Protein AF-A0A9C6U5P7-F1 (afdb_monomer_lite)

InterPro domains:
  IPR025789 Histone-lysine N-methyltransfe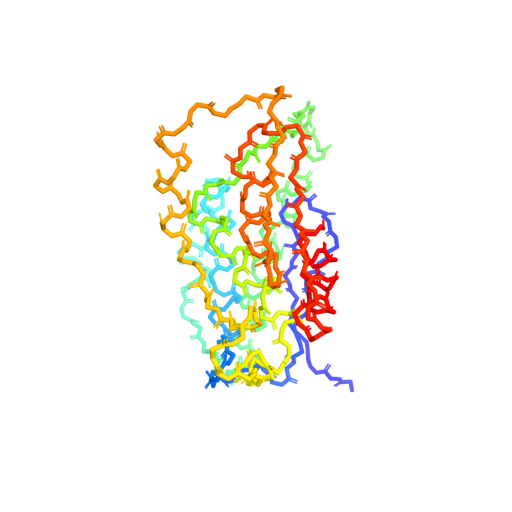rase DOT1 domain [PF08123] (112-199)
  IPR025789 Histone-lysine N-methyltransferase DOT1 domain [PS51569] (14-200)
  IPR029063 S-adenosyl-L-methionine-dependent methyltransferase superfamily [G3DSA:3.40.50.150] (122-200)
  IPR029063 S-adenosyl-L-methionine-dependent methyltransferase superfamily [SSF53335] (5-199)
  IPR030445 Histone H3-K79 methyltransferase [PTHR21451] (3-200)

Radius of gyration: 18.94 Å; chains: 1; bounding box: 42×30×52 Å

Foldseek 3Di:
DFQWFWAADLQRDDIDIATPPFPDDDVADTRLVLVLVVLCLVCVVPVVCVCVSVPPQSPDADNRDSVRSNVSRVSNNVVSVVNNVVVVVDPDDDDDDQRDLVVLVSLLSVLCNQLVPDVVVLCPDDPPDPSHDDDDDSVVLVVVPVVDDAALDAEAEAEQCFLVSSQLSPVRVGNHVYGYYDHDDPNSVSSNVSSVVSSD

Sequence (200 aa):
MAQELVLHSPVGAEPVVYPWPLSSGGDRSDGAAEILDTIRWVGEDHPELEFALKNNILSDYDTRSFESMKGLCDKYNRAIDSIVQLEKGTSLQRVSKQPSRGLLRHILQQVYNQAVLEPEKLNQYEPFSPEVYGETSYDLICQMIDEIEITSEDVFLDLGSGVGQVVLQMAAATSCKICLGVEKADVPSRYAEQMTASFK

Structure (mmCIF, N/CA/C/O backbone):
data_AF-A0A9C6U5P7-F1
#
_entry.id   AF-A0A9C6U5P7-F1
#
loop_
_atom_site.group_PDB
_atom_site.id
_atom_site.type_symbol
_atom_site.label_atom_id
_atom_site.label_alt_id
_atom_site.label_comp_id
_atom_site.label_asym_id
_atom_site.label_entity_id
_atom_site.label_seq_id
_atom_site.pdbx_PDB_ins_code
_atom_site.Cartn_x
_atom_site.Cartn_y
_atom_site.Cartn_z
_atom_site.occupancy
_atom_site.B_iso_or_equiv
_atom_site.auth_seq_id
_atom_site.auth_comp_id
_atom_site.auth_asym_id
_atom_site.auth_atom_id
_atom_site.pdbx_PDB_model_num
ATOM 1 N N . MET A 1 1 ? 17.558 -16.573 17.053 1.00 57.06 1 MET A N 1
ATOM 2 C CA . MET A 1 1 ? 16.315 -16.166 16.368 1.00 57.06 1 MET A CA 1
ATOM 3 C C . MET A 1 1 ? 16.539 -14.759 15.858 1.00 57.06 1 MET A C 1
ATOM 5 O O . MET A 1 1 ? 17.192 -14.001 16.570 1.00 57.06 1 MET A O 1
ATOM 9 N N . ALA A 1 2 ? 16.123 -14.455 14.629 1.00 80.00 2 ALA A N 1
ATOM 10 C CA . ALA A 1 2 ? 16.183 -13.086 14.126 1.00 80.00 2 ALA A CA 1
ATOM 11 C C . ALA A 1 2 ? 15.246 -12.204 14.968 1.00 80.00 2 ALA A C 1
ATOM 13 O O . ALA A 1 2 ? 14.245 -12.694 15.489 1.00 80.00 2 ALA A O 1
ATOM 14 N N . GLN A 1 3 ? 15.623 -10.946 15.178 1.00 92.50 3 GLN A N 1
ATOM 15 C CA . GLN A 1 3 ? 14.754 -9.968 15.824 1.00 92.50 3 GLN A CA 1
ATOM 16 C C . GLN A 1 3 ? 13.703 -9.502 14.812 1.00 92.50 3 GLN A C 1
ATOM 18 O O . GLN A 1 3 ? 14.022 -9.320 13.639 1.00 92.50 3 GLN A O 1
ATOM 23 N N . GLU A 1 4 ? 12.466 -9.319 15.264 1.00 95.06 4 GLU A N 1
ATOM 24 C CA . GLU A 1 4 ? 11.328 -8.980 14.407 1.00 95.06 4 GLU A CA 1
ATOM 25 C C . GLU A 1 4 ? 10.466 -7.910 15.081 1.00 95.06 4 GLU A C 1
ATOM 27 O O . GLU A 1 4 ? 10.318 -7.887 16.308 1.00 95.06 4 GLU A O 1
ATOM 32 N N . LEU A 1 5 ? 9.910 -7.020 14.265 1.00 96.50 5 LEU A N 1
ATOM 33 C CA . LEU A 1 5 ? 8.877 -6.065 14.649 1.00 96.50 5 LEU A CA 1
ATOM 34 C C . LEU A 1 5 ? 7.562 -6.498 14.002 1.00 96.50 5 LEU A C 1
ATOM 36 O O . LEU A 1 5 ? 7.557 -6.983 12.874 1.00 96.50 5 LEU A O 1
ATOM 40 N N . VAL A 1 6 ? 6.448 -6.335 14.709 1.00 97.06 6 VAL A N 1
ATOM 41 C CA . VAL A 1 6 ? 5.142 -6.845 14.271 1.00 97.06 6 VAL A CA 1
ATOM 42 C C . VAL A 1 6 ? 4.102 -5.745 14.413 1.00 97.06 6 VAL A C 1
ATOM 44 O O . VAL A 1 6 ? 4.010 -5.149 15.486 1.00 97.06 6 VAL A O 1
ATOM 47 N N . LEU A 1 7 ? 3.300 -5.511 13.373 1.00 97.25 7 LEU A N 1
ATOM 48 C CA . LEU A 1 7 ? 2.118 -4.647 13.441 1.00 97.25 7 LEU A CA 1
ATOM 49 C C . LEU A 1 7 ? 0.853 -5.480 13.222 1.00 97.25 7 LEU A C 1
ATOM 51 O O . LEU A 1 7 ? 0.711 -6.174 12.215 1.00 97.25 7 LEU A O 1
ATOM 55 N N . HIS A 1 8 ? -0.070 -5.411 14.177 1.00 97.44 8 HIS A N 1
ATOM 56 C CA . HIS A 1 8 ? -1.370 -6.065 14.087 1.00 97.44 8 HIS A CA 1
ATOM 57 C C . HIS A 1 8 ? -2.284 -5.329 13.107 1.00 97.44 8 HIS A C 1
ATOM 59 O O . HIS A 1 8 ? -2.314 -4.102 13.062 1.00 97.44 8 HIS A O 1
ATOM 65 N N . SER A 1 9 ? -3.080 -6.086 12.355 1.00 94.81 9 SER A N 1
ATOM 66 C CA . SER A 1 9 ? -4.068 -5.513 11.447 1.00 94.81 9 SER A CA 1
ATOM 67 C C . SER A 1 9 ? -5.203 -4.832 12.229 1.00 94.81 9 SER A C 1
ATOM 69 O O . SER A 1 9 ? -5.807 -5.485 13.090 1.00 94.81 9 SER A O 1
ATOM 71 N N . PRO A 1 10 ? -5.594 -3.585 11.894 1.00 91.81 10 PRO A N 1
ATOM 72 C CA . PRO A 1 10 ? -6.753 -2.929 12.509 1.00 91.81 10 PRO A CA 1
ATOM 73 C C . PRO A 1 10 ? -8.060 -3.682 12.229 1.00 91.81 10 PRO A C 1
ATOM 75 O O . PRO A 1 10 ? -9.033 -3.580 12.974 1.00 91.81 10 PRO A O 1
ATOM 78 N N . VAL A 1 11 ? -8.067 -4.514 11.182 1.00 89.75 11 VAL A N 1
ATOM 79 C CA . VAL A 1 11 ? -9.199 -5.361 10.823 1.00 89.75 11 VAL A CA 1
ATOM 80 C C . VAL A 1 11 ? -9.064 -6.810 11.310 1.00 89.75 11 VAL A C 1
ATOM 82 O O . VAL A 1 11 ? -9.935 -7.631 11.033 1.00 89.75 11 VAL A O 1
ATOM 85 N N . GLY A 1 12 ? -8.037 -7.139 12.096 1.00 90.00 12 GLY A N 1
ATOM 86 C CA . GLY A 1 12 ? -7.830 -8.492 12.621 1.00 90.00 12 GLY A CA 1
ATOM 87 C C . GLY A 1 12 ? -7.440 -9.529 11.561 1.00 90.00 12 GLY A C 1
ATOM 88 O O . GLY A 1 12 ? -7.648 -10.720 11.788 1.00 90.00 12 GLY A O 1
ATOM 89 N N . ALA A 1 13 ? -6.915 -9.081 10.416 1.00 92.06 13 ALA A N 1
ATOM 90 C CA . ALA A 1 13 ? -6.197 -9.937 9.474 1.00 92.06 13 ALA A CA 1
ATOM 91 C C . ALA A 1 13 ? -4.817 -10.339 10.033 1.00 92.06 13 ALA A C 1
ATOM 93 O O . ALA A 1 13 ? -4.425 -9.898 11.119 1.00 92.06 13 ALA A O 1
ATOM 94 N N . GLU A 1 14 ? -4.084 -11.163 9.283 1.00 94.06 14 GLU A N 1
ATOM 95 C CA . GLU A 1 14 ? -2.719 -11.552 9.643 1.00 94.06 14 GLU A CA 1
ATOM 96 C C . GLU A 1 14 ? -1.827 -10.316 9.860 1.00 94.06 14 GLU A C 1
ATOM 98 O O . GLU A 1 14 ? -1.940 -9.331 9.121 1.00 94.06 14 GLU A O 1
ATOM 103 N N . PRO A 1 15 ? -0.967 -10.326 10.892 1.00 95.81 15 PRO A N 1
ATOM 104 C CA . PRO A 1 15 ? -0.080 -9.211 11.164 1.00 95.81 15 PRO A CA 1
ATOM 105 C C . PRO A 1 15 ? 1.041 -9.135 10.123 1.00 95.81 15 PRO A C 1
ATOM 107 O O . PRO A 1 15 ? 1.504 -10.151 9.602 1.00 95.81 15 PRO A O 1
ATOM 110 N N . VAL A 1 16 ? 1.540 -7.925 9.881 1.00 93.50 16 VAL A N 1
ATOM 111 C CA . VAL A 1 16 ? 2.760 -7.727 9.090 1.00 93.50 16 VAL A CA 1
ATOM 112 C C . VAL A 1 16 ? 3.986 -7.883 9.990 1.00 93.50 16 VAL A C 1
ATOM 114 O O . VAL A 1 16 ? 4.001 -7.415 11.134 1.00 93.50 16 VAL A O 1
ATOM 117 N N . VAL A 1 17 ? 5.015 -8.557 9.473 1.00 93.56 17 VAL A N 1
ATOM 118 C CA . VAL A 1 17 ? 6.263 -8.849 10.188 1.00 93.56 17 VAL A CA 1
ATOM 119 C C . VAL A 1 17 ? 7.432 -8.203 9.456 1.00 93.56 17 VAL A C 1
ATOM 121 O O . VAL A 1 17 ? 7.666 -8.468 8.279 1.00 93.56 17 VAL A O 1
ATOM 124 N N . TYR A 1 18 ? 8.193 -7.388 10.178 1.00 92.25 18 TYR A N 1
ATOM 125 C CA . TYR A 1 18 ? 9.379 -6.706 9.682 1.00 92.25 18 TYR A CA 1
ATOM 126 C C . TYR A 1 18 ? 10.636 -7.334 10.293 1.00 92.25 18 TYR A C 1
ATOM 128 O O . TYR A 1 18 ? 10.790 -7.314 11.522 1.00 92.25 18 TYR A O 1
ATOM 136 N N . PRO A 1 19 ? 11.563 -7.871 9.480 1.00 91.31 19 PRO A N 1
ATOM 137 C CA . PRO A 1 19 ? 12.835 -8.363 9.989 1.00 91.31 19 PRO A CA 1
ATOM 138 C C . PRO A 1 19 ? 13.712 -7.199 10.474 1.00 91.31 19 PRO A C 1
ATOM 140 O O . PRO A 1 19 ? 13.714 -6.117 9.887 1.00 91.31 19 PRO A O 1
ATOM 143 N N . TRP A 1 20 ? 14.490 -7.430 11.534 1.00 90.00 20 TRP A N 1
ATOM 144 C CA . TRP A 1 20 ? 15.489 -6.485 12.036 1.00 90.00 20 TRP A CA 1
ATOM 145 C C . TRP A 1 20 ? 16.921 -6.962 11.713 1.00 90.00 20 TRP A C 1
ATOM 147 O O . TRP A 1 20 ? 17.222 -8.144 11.915 1.00 90.00 20 TRP A O 1
ATOM 157 N N . PRO A 1 21 ? 17.847 -6.078 11.282 1.00 90.19 21 PRO A N 1
ATOM 158 C CA . PRO A 1 21 ? 17.696 -4.628 11.126 1.00 90.19 21 PRO A CA 1
ATOM 159 C C . PRO A 1 21 ? 16.758 -4.249 9.979 1.00 90.19 21 PRO A C 1
ATOM 161 O O . PRO A 1 21 ? 16.734 -4.919 8.948 1.00 90.19 21 PRO A O 1
ATOM 164 N N . LEU A 1 22 ? 16.006 -3.162 10.175 1.00 86.56 22 LEU A N 1
ATOM 165 C CA . LEU A 1 22 ? 15.169 -2.591 9.122 1.00 86.56 22 LEU A CA 1
ATOM 166 C C . LEU A 1 22 ? 16.041 -2.174 7.936 1.00 86.56 22 LEU A C 1
ATOM 168 O O . LEU A 1 22 ? 17.211 -1.814 8.100 1.00 86.56 22 LEU A O 1
ATOM 172 N N . SER A 1 23 ? 15.470 -2.217 6.735 1.00 77.75 23 SER A N 1
ATOM 173 C CA . SER A 1 23 ? 16.126 -1.696 5.541 1.00 77.75 23 SER A CA 1
ATOM 174 C C . SER A 1 23 ? 16.417 -0.206 5.721 1.00 77.75 23 SER A C 1
ATOM 176 O O . SER A 1 23 ? 15.510 0.622 5.710 1.00 77.75 23 SER A O 1
ATOM 178 N N . SER A 1 24 ? 17.695 0.126 5.904 1.00 60.75 24 SER A N 1
ATOM 179 C CA . SER A 1 24 ? 18.186 1.502 5.951 1.00 60.75 24 SER A CA 1
ATOM 180 C C . SER A 1 24 ? 18.140 2.089 4.542 1.00 60.75 24 SER A C 1
ATOM 182 O O . SER A 1 24 ? 18.772 1.538 3.640 1.00 60.75 24 SER A O 1
ATOM 184 N N . GLY A 1 25 ? 17.385 3.176 4.366 1.00 56.56 25 GLY A N 1
ATOM 185 C CA . GLY A 1 25 ? 17.075 3.789 3.072 1.00 56.56 25 GLY A CA 1
ATOM 186 C C . GLY A 1 25 ? 18.260 3.889 2.101 1.00 56.56 25 GLY A C 1
ATOM 187 O O . GLY A 1 25 ? 19.297 4.478 2.412 1.00 56.56 25 GLY A O 1
ATOM 188 N N . GLY A 1 26 ? 18.056 3.301 0.922 1.00 56.16 26 GLY A N 1
ATOM 189 C CA . GLY A 1 26 ? 18.868 3.415 -0.293 1.00 56.16 26 GLY A CA 1
ATOM 190 C C . GLY A 1 26 ? 17.914 3.672 -1.465 1.00 56.16 26 GLY A C 1
ATOM 191 O O . GLY A 1 26 ? 17.044 4.525 -1.338 1.00 56.16 26 GLY A O 1
ATOM 192 N N . ASP A 1 27 ? 17.971 2.874 -2.537 1.00 49.19 27 ASP A N 1
ATOM 193 C CA . ASP A 1 27 ? 16.903 2.835 -3.567 1.00 49.19 27 ASP A CA 1
ATOM 194 C C . ASP A 1 27 ? 15.582 2.218 -3.047 1.00 49.19 27 ASP A C 1
ATOM 196 O O . ASP A 1 27 ? 14.573 2.191 -3.747 1.00 49.19 27 ASP A O 1
ATOM 200 N N . ARG A 1 28 ? 15.578 1.709 -1.805 1.00 55.97 28 ARG A N 1
ATOM 201 C CA . ARG A 1 28 ? 14.398 1.202 -1.089 1.00 55.97 28 ARG A CA 1
ATOM 202 C C . ARG A 1 28 ? 13.969 2.172 0.009 1.00 55.97 28 ARG A C 1
ATOM 204 O O . ARG A 1 28 ? 14.825 2.791 0.646 1.00 55.97 28 ARG A O 1
ATOM 211 N N . SER A 1 29 ? 12.661 2.234 0.263 1.00 62.81 29 SER A N 1
ATOM 212 C CA . SER A 1 29 ? 12.078 2.983 1.382 1.00 62.81 29 SER A CA 1
ATOM 213 C C . SER A 1 29 ? 12.681 2.558 2.728 1.00 62.81 29 SER A C 1
ATOM 215 O O . SER A 1 29 ? 12.982 1.381 2.951 1.00 62.81 29 SER A O 1
ATOM 217 N N . ASP A 1 30 ? 12.853 3.527 3.629 1.00 80.81 30 ASP A N 1
ATOM 218 C CA . ASP A 1 30 ? 13.271 3.286 5.010 1.00 80.81 30 ASP A CA 1
ATOM 219 C C . ASP A 1 30 ? 12.193 2.463 5.731 1.00 80.81 30 ASP A C 1
ATOM 221 O O . ASP A 1 30 ? 11.056 2.911 5.894 1.00 80.81 30 ASP A O 1
ATOM 225 N N . GLY A 1 31 ? 12.552 1.253 6.173 1.00 86.25 31 GLY A N 1
ATOM 226 C CA . GLY A 1 31 ? 11.613 0.353 6.847 1.00 86.25 31 GLY A CA 1
ATOM 227 C C . GLY A 1 31 ? 11.046 0.944 8.142 1.00 86.25 31 GLY A C 1
ATOM 228 O O . GLY A 1 31 ? 9.921 0.627 8.524 1.00 86.25 31 GLY A O 1
ATOM 229 N N . ALA A 1 32 ? 11.781 1.842 8.808 1.00 90.94 32 ALA A N 1
ATOM 230 C CA . ALA A 1 32 ? 11.262 2.543 9.977 1.00 90.94 32 ALA A CA 1
ATOM 231 C C . ALA A 1 32 ? 10.218 3.590 9.581 1.00 90.94 32 ALA A C 1
ATOM 233 O O . ALA A 1 32 ? 9.185 3.691 10.240 1.00 90.94 32 ALA A O 1
ATOM 234 N N . ALA A 1 33 ? 10.456 4.333 8.496 1.00 89.44 33 ALA A N 1
ATOM 235 C CA . ALA A 1 33 ? 9.486 5.287 7.966 1.00 89.44 33 ALA A CA 1
ATOM 236 C C . ALA A 1 33 ? 8.185 4.583 7.555 1.00 89.44 33 ALA A C 1
ATOM 238 O O . ALA A 1 33 ? 7.109 5.040 7.930 1.00 89.44 33 ALA A O 1
ATOM 239 N N . GLU A 1 34 ? 8.275 3.422 6.897 1.00 91.00 34 GLU A N 1
ATOM 240 C CA . GLU A 1 34 ? 7.096 2.644 6.499 1.00 91.00 34 GLU A CA 1
ATOM 241 C C . GLU A 1 34 ? 6.242 2.210 7.703 1.00 91.00 34 GLU A C 1
ATOM 243 O O . GLU A 1 34 ? 5.017 2.349 7.672 1.00 91.00 34 GLU A O 1
ATOM 248 N N . ILE A 1 35 ? 6.870 1.733 8.785 1.00 94.31 35 ILE A N 1
ATOM 249 C CA . ILE A 1 35 ? 6.172 1.380 10.035 1.00 94.31 35 ILE A CA 1
ATOM 250 C C . ILE A 1 35 ? 5.434 2.598 10.602 1.00 94.31 35 ILE A C 1
ATOM 252 O O . ILE A 1 35 ? 4.262 2.509 10.973 1.00 94.31 35 ILE A O 1
ATOM 256 N N . LEU A 1 36 ? 6.113 3.744 10.671 1.00 93.94 36 LEU A N 1
ATOM 257 C CA . LEU A 1 36 ? 5.562 4.968 11.249 1.00 93.94 36 LEU A CA 1
ATOM 258 C C . LEU A 1 36 ? 4.397 5.513 10.420 1.00 93.94 36 LEU A C 1
ATOM 260 O O . LEU A 1 36 ? 3.368 5.881 10.991 1.00 93.94 36 LEU A O 1
ATOM 264 N N . ASP A 1 37 ? 4.534 5.523 9.095 1.00 92.50 37 ASP A N 1
ATOM 265 C CA . ASP A 1 37 ? 3.484 5.965 8.181 1.00 92.50 37 ASP A CA 1
ATOM 266 C C . ASP A 1 37 ? 2.290 5.011 8.205 1.00 92.50 37 ASP A C 1
ATOM 268 O O . ASP A 1 37 ? 1.154 5.472 8.280 1.00 92.50 37 ASP A O 1
ATOM 272 N N . THR A 1 38 ? 2.520 3.695 8.272 1.00 95.19 38 THR A N 1
ATOM 273 C CA . THR A 1 38 ? 1.444 2.700 8.424 1.00 95.19 38 THR A CA 1
ATOM 274 C C . THR A 1 38 ? 0.626 2.961 9.689 1.00 95.19 38 THR A C 1
ATOM 276 O O . THR A 1 38 ? -0.601 3.019 9.637 1.00 95.19 38 THR A O 1
ATOM 279 N N . ILE A 1 39 ? 1.285 3.201 10.827 1.00 95.00 39 ILE A N 1
ATOM 280 C CA . ILE A 1 39 ? 0.598 3.544 12.081 1.00 95.00 39 ILE A CA 1
ATOM 281 C C . ILE A 1 39 ? -0.183 4.856 11.941 1.00 95.00 39 ILE A C 1
ATOM 283 O O . ILE A 1 39 ? -1.301 4.968 12.445 1.00 95.00 39 ILE A O 1
ATOM 287 N N . ARG A 1 40 ? 0.387 5.850 11.253 1.00 93.56 40 ARG A N 1
ATOM 288 C CA . ARG A 1 40 ? -0.269 7.137 10.996 1.00 93.56 40 ARG A CA 1
ATOM 289 C C . ARG A 1 40 ? -1.548 6.969 10.186 1.00 93.56 40 ARG A C 1
ATOM 291 O O . ARG A 1 40 ? -2.583 7.464 10.618 1.00 93.56 40 ARG A O 1
ATOM 298 N N . TRP A 1 41 ? -1.477 6.239 9.076 1.00 94.31 41 TRP A N 1
ATOM 299 C CA . TRP A 1 41 ? -2.609 5.975 8.193 1.00 94.31 41 TRP A CA 1
ATOM 300 C C . TRP A 1 41 ? -3.722 5.203 8.889 1.00 94.31 41 TRP A C 1
ATOM 302 O O . TRP A 1 41 ? -4.889 5.549 8.738 1.00 94.31 41 TRP A O 1
ATOM 312 N N . VAL A 1 42 ? -3.372 4.232 9.736 1.00 93.12 42 VAL A N 1
ATOM 313 C CA . VAL A 1 42 ? -4.364 3.545 10.573 1.00 93.12 42 VAL A CA 1
ATOM 314 C C . VAL A 1 42 ? -5.060 4.523 11.520 1.00 93.12 42 VAL A C 1
ATOM 316 O O . VAL A 1 42 ? -6.262 4.413 11.725 1.00 93.12 42 VAL A O 1
ATOM 319 N N . GLY A 1 43 ? -4.347 5.510 12.066 1.00 91.38 43 GLY A N 1
ATOM 320 C CA . GLY A 1 43 ? -4.962 6.562 12.876 1.00 91.38 43 GLY A CA 1
ATOM 321 C C . GLY A 1 43 ? -5.860 7.523 12.104 1.00 91.38 43 GLY A C 1
ATOM 322 O O . GLY A 1 43 ? -6.784 8.066 12.697 1.00 91.38 43 GLY A O 1
ATOM 323 N N . GLU A 1 44 ? -5.616 7.736 10.811 1.00 90.12 44 GLU A N 1
ATOM 324 C CA . GLU A 1 44 ? -6.503 8.543 9.963 1.00 90.12 44 GLU A CA 1
ATOM 325 C C . GLU A 1 44 ? -7.786 7.787 9.592 1.00 90.12 44 GLU A C 1
ATOM 327 O O . GLU A 1 44 ? -8.867 8.377 9.604 1.00 90.12 44 GLU A O 1
ATOM 332 N N . ASP A 1 45 ? -7.685 6.481 9.333 1.00 88.19 45 ASP A N 1
ATOM 333 C CA . ASP A 1 45 ? -8.838 5.622 9.028 1.00 88.19 45 ASP A CA 1
ATOM 334 C C . ASP A 1 45 ? -9.669 5.259 10.273 1.00 88.19 45 ASP A C 1
ATOM 336 O O . ASP A 1 45 ? -10.868 4.988 10.157 1.00 88.19 45 ASP A O 1
ATOM 340 N N . HIS A 1 46 ? -9.055 5.306 11.461 1.00 87.00 46 HIS A N 1
ATOM 341 C CA . HIS A 1 46 ? -9.681 5.045 12.761 1.00 87.00 46 HIS A CA 1
ATOM 342 C C . HIS A 1 46 ? -9.578 6.270 13.687 1.00 87.00 46 HIS A C 1
ATOM 344 O O . HIS A 1 46 ? -8.689 6.324 14.548 1.00 87.00 46 HIS A O 1
ATOM 350 N N . PRO A 1 47 ? -10.490 7.256 13.568 1.00 85.31 47 PRO A N 1
ATOM 351 C CA . PRO A 1 47 ? -10.471 8.478 14.378 1.00 85.31 47 PRO A CA 1
ATOM 352 C C . PRO A 1 47 ? -10.465 8.224 15.894 1.00 85.31 47 PRO A C 1
ATOM 354 O O . PRO A 1 47 ? -9.891 8.995 16.663 1.00 85.31 47 PRO A O 1
ATOM 357 N N . GLU A 1 48 ? -11.065 7.121 16.344 1.00 85.19 48 GLU A N 1
ATOM 358 C CA . GLU A 1 48 ? -11.044 6.676 17.739 1.00 85.19 48 GLU A CA 1
ATOM 359 C C . GLU A 1 48 ? -9.635 6.332 18.258 1.00 85.19 48 GLU A C 1
ATOM 361 O O . GLU A 1 48 ? -9.381 6.424 19.461 1.00 85.19 48 GLU A O 1
ATOM 366 N N . LEU A 1 49 ? -8.706 5.978 17.363 1.00 86.50 49 LEU A N 1
ATOM 367 C CA . LEU A 1 49 ? -7.298 5.721 17.668 1.00 86.50 49 LEU A CA 1
ATOM 368 C C . LEU A 1 49 ? -6.408 6.940 17.479 1.00 86.50 49 LEU A C 1
ATOM 370 O O . LEU A 1 49 ? -5.344 6.998 18.098 1.00 86.50 49 LEU A O 1
ATOM 374 N N . GLU A 1 50 ? -6.810 7.898 16.646 1.00 87.00 50 GLU A N 1
ATOM 375 C CA . GLU A 1 50 ? -5.963 8.998 16.188 1.00 87.00 50 GLU A CA 1
ATOM 376 C C . GLU A 1 50 ? -5.240 9.700 17.345 1.00 87.00 50 GLU A C 1
ATOM 378 O O . GLU A 1 50 ? -4.017 9.868 17.325 1.00 87.00 50 GLU A O 1
ATOM 383 N N . PHE A 1 51 ? -5.982 10.050 18.401 1.00 85.19 51 PHE A N 1
ATOM 384 C CA . PHE A 1 51 ? -5.421 10.726 19.567 1.00 85.19 51 PHE A CA 1
ATOM 385 C C . PHE A 1 51 ? -4.375 9.867 20.292 1.00 85.19 51 PHE A C 1
ATOM 387 O O . PHE A 1 51 ? -3.311 10.374 20.654 1.00 85.19 51 PHE A O 1
ATOM 394 N N . ALA A 1 52 ? -4.659 8.578 20.499 1.00 85.44 52 ALA A N 1
ATOM 395 C CA . ALA A 1 52 ? -3.753 7.659 21.180 1.00 85.44 52 ALA A CA 1
ATOM 396 C C . ALA A 1 52 ? -2.493 7.390 20.344 1.00 85.44 52 ALA A C 1
ATOM 398 O O . ALA A 1 52 ? -1.385 7.390 20.884 1.00 85.44 52 ALA A O 1
ATOM 399 N N . LEU A 1 53 ? -2.649 7.217 19.030 1.00 85.69 53 LEU A N 1
ATOM 400 C CA . LEU A 1 53 ? -1.542 6.966 18.113 1.00 85.69 53 LEU A CA 1
ATOM 401 C C . LEU A 1 53 ? -0.625 8.189 18.003 1.00 85.69 53 LEU A C 1
ATOM 403 O O . LEU A 1 53 ? 0.582 8.066 18.211 1.00 85.69 53 LEU A O 1
ATOM 407 N N . LYS A 1 54 ? -1.184 9.381 17.758 1.00 82.12 54 LYS A N 1
ATOM 408 C CA . LYS A 1 54 ? -0.395 10.608 17.564 1.00 82.12 54 LYS A CA 1
ATOM 409 C C . LYS A 1 54 ? 0.307 11.077 18.839 1.00 82.12 54 LYS A C 1
ATOM 411 O O . LYS A 1 54 ? 1.464 11.474 18.763 1.00 82.12 54 LYS A O 1
ATOM 416 N N . ASN A 1 55 ? -0.362 11.032 19.993 1.00 78.81 55 ASN A N 1
ATOM 417 C CA . ASN A 1 55 ? 0.168 11.655 21.214 1.00 78.81 55 ASN A CA 1
ATOM 418 C C . ASN A 1 55 ? 0.941 10.700 22.132 1.00 78.81 55 ASN A C 1
ATOM 420 O O . ASN A 1 55 ? 1.791 11.169 22.881 1.00 78.81 55 ASN A O 1
ATOM 424 N N . ASN A 1 56 ? 0.661 9.389 22.096 1.00 80.69 56 ASN A N 1
ATOM 425 C CA . ASN A 1 56 ? 1.243 8.437 23.057 1.00 80.69 56 ASN A CA 1
ATOM 426 C C . ASN A 1 56 ? 2.175 7.394 22.419 1.00 80.69 56 ASN A C 1
ATOM 428 O O . ASN A 1 56 ? 2.986 6.773 23.120 1.00 80.69 56 ASN A O 1
ATOM 432 N N . ILE A 1 57 ? 2.008 7.131 21.118 1.00 82.38 57 ILE A N 1
ATOM 433 C CA . ILE A 1 57 ? 2.702 6.044 20.411 1.00 82.38 57 ILE A CA 1
ATOM 434 C C . ILE A 1 57 ? 3.760 6.609 19.475 1.00 82.38 57 ILE A C 1
ATOM 436 O O . ILE A 1 57 ? 4.918 6.220 19.575 1.00 82.38 57 ILE A O 1
ATOM 440 N N . LEU A 1 58 ? 3.394 7.585 18.645 1.00 84.25 58 LEU A N 1
ATOM 441 C CA . LEU A 1 58 ? 4.308 8.285 17.740 1.00 84.25 58 LEU A CA 1
ATOM 442 C C . LEU A 1 58 ? 5.101 9.411 18.434 1.00 84.25 58 LEU A C 1
ATOM 444 O O . LEU A 1 58 ? 5.575 10.340 17.782 1.00 84.25 58 LEU A O 1
ATOM 448 N N . SER A 1 59 ? 5.257 9.330 19.754 1.00 80.56 59 SER A N 1
ATOM 449 C CA . SER A 1 59 ? 6.046 10.255 20.566 1.00 80.56 59 SER A CA 1
ATOM 450 C C . SER A 1 59 ? 7.307 9.558 21.075 1.00 80.56 59 SER A C 1
ATOM 452 O O . SER A 1 59 ? 7.191 8.505 21.703 1.00 80.56 59 SER A O 1
ATOM 454 N N . ASP A 1 60 ? 8.472 10.180 20.880 1.00 79.50 60 ASP A N 1
ATOM 455 C CA . ASP A 1 60 ? 9.745 9.786 21.506 1.00 79.50 60 ASP A CA 1
ATOM 456 C C . ASP A 1 60 ? 10.183 8.338 21.185 1.00 79.50 60 ASP A C 1
ATOM 458 O O . ASP A 1 60 ? 10.163 7.442 22.033 1.00 79.50 60 ASP A O 1
ATOM 462 N N . TYR A 1 61 ? 10.548 8.104 19.920 1.00 89.62 61 TYR A N 1
ATOM 463 C CA . TYR A 1 61 ? 11.100 6.840 19.424 1.00 89.62 61 TYR A CA 1
ATOM 464 C C . TYR A 1 61 ? 12.449 7.053 18.724 1.00 89.62 61 TYR A C 1
ATOM 466 O O . TYR A 1 61 ? 12.715 8.109 18.152 1.00 89.62 61 TYR A O 1
ATOM 474 N N . ASP A 1 62 ? 13.288 6.019 18.737 1.00 91.12 62 ASP A N 1
ATOM 475 C CA . ASP A 1 62 ? 14.559 5.952 18.019 1.00 91.12 62 ASP A CA 1
ATOM 476 C C . ASP A 1 62 ? 14.478 4.866 16.942 1.00 91.12 62 ASP A C 1
ATOM 478 O O . ASP A 1 62 ? 14.489 3.670 17.242 1.00 91.12 62 ASP A O 1
ATOM 482 N N . THR A 1 63 ? 14.431 5.289 15.675 1.00 91.25 63 THR A N 1
ATOM 483 C CA . THR A 1 63 ? 14.322 4.398 14.508 1.00 91.25 63 THR A CA 1
ATOM 484 C C . THR A 1 63 ? 15.521 3.467 14.338 1.00 91.25 63 THR A C 1
ATOM 486 O O . THR A 1 63 ? 15.434 2.474 13.620 1.00 91.25 63 THR A O 1
ATOM 489 N N . ARG A 1 64 ? 16.638 3.748 15.018 1.00 89.38 64 ARG A N 1
ATOM 490 C CA . ARG A 1 64 ? 17.864 2.939 14.984 1.00 89.38 64 ARG A CA 1
ATOM 491 C C . ARG A 1 64 ? 17.949 1.944 16.139 1.00 89.38 64 ARG A C 1
ATOM 493 O O . ARG A 1 64 ? 18.854 1.111 16.154 1.00 89.38 64 ARG A O 1
ATOM 500 N N . SER A 1 65 ? 17.021 2.009 17.093 1.00 93.38 65 SER A N 1
ATOM 501 C CA . SER A 1 65 ? 16.986 1.149 18.272 1.00 93.38 65 SER A CA 1
ATOM 502 C C . SER A 1 65 ? 15.863 0.126 18.165 1.00 93.38 65 SER A C 1
ATOM 504 O O . SER A 1 65 ? 14.681 0.475 18.172 1.00 93.38 65 SER A O 1
ATOM 506 N N . PHE A 1 66 ? 16.237 -1.156 18.142 1.00 94.12 66 PHE A N 1
ATOM 507 C CA . PHE A 1 66 ? 15.274 -2.257 18.137 1.00 94.12 66 PHE A CA 1
ATOM 508 C C . PHE A 1 66 ? 14.302 -2.160 19.317 1.00 94.12 66 PHE A C 1
ATOM 510 O O . PHE A 1 66 ? 13.097 -2.242 19.123 1.00 94.12 66 PHE A O 1
ATOM 517 N N . GLU A 1 67 ? 14.809 -1.930 20.532 1.00 95.81 67 GLU A N 1
ATOM 518 C CA . GLU A 1 67 ? 13.978 -1.845 21.741 1.00 95.81 67 GLU A CA 1
ATOM 519 C C . GLU A 1 67 ? 12.991 -0.673 21.680 1.00 95.81 67 GLU A C 1
ATOM 521 O O . GLU A 1 67 ? 11.844 -0.798 22.112 1.00 95.81 67 GLU A O 1
ATOM 526 N N . SER A 1 68 ? 13.407 0.457 21.097 1.00 95.38 68 SER A N 1
ATOM 527 C CA . SER A 1 68 ? 12.530 1.618 20.932 1.00 95.38 68 SER A CA 1
ATOM 528 C C . SER A 1 68 ? 11.414 1.337 19.923 1.00 95.38 68 SER A C 1
ATOM 530 O O . SER A 1 68 ? 10.234 1.497 20.247 1.00 95.38 68 SER A O 1
ATOM 532 N N . MET A 1 69 ? 11.765 0.828 18.738 1.00 95.56 69 MET A N 1
ATOM 533 C CA . MET A 1 69 ? 10.792 0.479 17.698 1.00 95.56 69 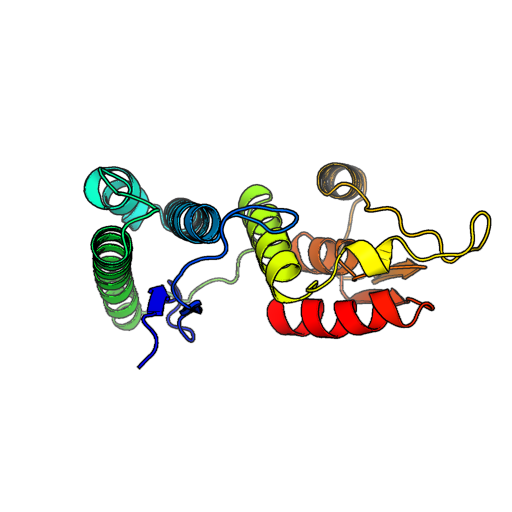MET A CA 1
ATOM 534 C C . MET A 1 69 ? 9.865 -0.660 18.128 1.00 95.56 69 MET A C 1
ATOM 536 O O . MET A 1 69 ? 8.662 -0.609 17.869 1.00 95.56 69 MET A O 1
ATOM 540 N N . LYS A 1 70 ? 10.385 -1.656 18.852 1.00 96.19 70 LYS A N 1
ATOM 541 C CA . LYS A 1 70 ? 9.579 -2.729 19.437 1.00 96.19 70 LYS A CA 1
ATOM 542 C C . LYS A 1 70 ? 8.594 -2.173 20.460 1.00 96.19 70 LYS A C 1
ATOM 544 O O . LYS A 1 70 ? 7.417 -2.516 20.413 1.00 96.19 70 LYS A O 1
ATOM 549 N N . GLY A 1 71 ? 9.038 -1.283 21.349 1.00 95.56 71 GLY A N 1
ATOM 550 C CA . GLY A 1 71 ? 8.160 -0.623 22.315 1.00 95.56 71 GLY A CA 1
ATOM 551 C C . GLY A 1 71 ? 7.032 0.172 21.650 1.00 95.56 71 GLY A C 1
ATOM 552 O O . GLY A 1 71 ? 5.899 0.153 22.135 1.00 95.56 71 GLY A O 1
ATOM 553 N N . LEU A 1 72 ? 7.320 0.828 20.524 1.00 95.56 72 LEU A N 1
ATOM 554 C CA . LEU A 1 72 ? 6.334 1.522 19.695 1.00 95.56 72 LEU A CA 1
ATOM 555 C C . LEU A 1 72 ? 5.325 0.543 19.069 1.00 95.56 72 LEU A C 1
ATOM 557 O O . LEU A 1 72 ? 4.119 0.730 19.252 1.00 95.56 72 LEU A O 1
ATOM 561 N N . CYS A 1 73 ? 5.796 -0.536 18.434 1.00 96.50 73 CYS A N 1
ATOM 562 C CA . CYS A 1 73 ? 4.943 -1.581 17.854 1.00 96.50 73 CYS A CA 1
ATOM 563 C C . CYS A 1 73 ? 4.059 -2.247 18.920 1.00 96.50 73 CYS A C 1
ATOM 565 O O . CYS A 1 73 ? 2.854 -2.385 18.738 1.00 96.50 73 CYS A O 1
ATOM 567 N N . ASP A 1 74 ? 4.619 -2.580 20.086 1.00 96.06 74 ASP A N 1
ATOM 568 C CA . ASP A 1 74 ? 3.881 -3.197 21.189 1.00 96.06 74 ASP A CA 1
ATOM 569 C C . ASP A 1 74 ? 2.763 -2.277 21.718 1.00 96.06 74 ASP A C 1
ATOM 571 O O . ASP A 1 74 ? 1.693 -2.753 22.105 1.00 96.06 74 ASP A O 1
ATOM 575 N N . LYS A 1 75 ? 2.991 -0.955 21.778 1.00 94.62 75 LYS A N 1
ATOM 576 C CA . LYS A 1 75 ? 1.944 0.004 22.172 1.00 94.62 75 LYS A CA 1
ATOM 577 C C . LYS A 1 75 ? 0.841 0.086 21.117 1.00 94.62 75 LYS A C 1
ATOM 579 O O . LYS A 1 75 ? -0.329 0.081 21.496 1.00 94.62 75 LYS A O 1
ATOM 584 N N . TYR A 1 76 ? 1.211 0.144 19.837 1.00 95.88 76 TYR A N 1
ATOM 585 C CA . TYR A 1 76 ? 0.270 0.107 18.719 1.00 95.88 76 TYR A CA 1
ATOM 586 C C . TYR A 1 76 ? -0.591 -1.163 18.764 1.00 95.88 76 TYR A C 1
ATOM 588 O O . TYR A 1 76 ? -1.813 -1.064 18.836 1.00 95.88 76 TYR A O 1
ATOM 596 N N . ASN A 1 77 ? 0.033 -2.339 18.864 1.00 96.62 77 ASN A N 1
ATOM 597 C CA . ASN A 1 77 ? -0.658 -3.630 18.889 1.00 96.62 77 ASN A CA 1
ATOM 598 C C . ASN A 1 77 ? -1.667 -3.723 20.039 1.00 96.62 77 ASN A C 1
ATOM 600 O O . ASN A 1 77 ? -2.796 -4.147 19.825 1.00 96.62 77 ASN A O 1
ATOM 604 N N . ARG A 1 78 ? -1.325 -3.232 21.240 1.00 94.62 78 ARG A N 1
ATOM 605 C CA . ARG A 1 78 ? -2.280 -3.178 22.365 1.00 94.62 78 ARG A CA 1
ATOM 606 C C . ARG A 1 78 ? -3.504 -2.305 22.076 1.00 94.62 78 ARG A C 1
ATOM 608 O O . ARG A 1 78 ? -4.607 -2.640 22.514 1.00 94.62 78 ARG A O 1
ATOM 615 N N . ALA A 1 79 ? -3.318 -1.180 21.388 1.00 93.19 79 ALA A N 1
ATOM 616 C CA . ALA A 1 79 ? -4.421 -0.303 21.003 1.00 93.19 79 ALA A CA 1
ATOM 617 C C . ALA A 1 79 ? -5.318 -0.974 19.948 1.00 93.19 79 ALA A C 1
ATOM 619 O O . ALA A 1 79 ? -6.538 -0.983 20.109 1.00 93.19 79 ALA A O 1
ATOM 620 N N . ILE A 1 80 ? -4.714 -1.609 18.937 1.00 94.06 80 ILE A N 1
ATOM 621 C CA . ILE A 1 80 ? -5.428 -2.372 17.905 1.00 94.06 80 ILE A CA 1
ATOM 622 C C . ILE A 1 80 ? -6.214 -3.534 18.507 1.00 94.06 80 ILE A C 1
ATOM 624 O O . ILE A 1 80 ? -7.414 -3.653 18.261 1.00 94.06 80 ILE A O 1
ATOM 628 N N . ASP A 1 81 ? -5.579 -4.344 19.354 1.00 93.12 81 ASP A N 1
ATOM 629 C CA . ASP A 1 81 ? -6.223 -5.491 19.995 1.00 93.12 81 ASP A CA 1
ATOM 630 C C . ASP A 1 81 ? -7.453 -5.056 20.797 1.00 93.12 81 ASP A C 1
ATOM 632 O O . ASP A 1 81 ? -8.490 -5.718 20.760 1.00 93.12 81 ASP A O 1
ATOM 636 N N . SER A 1 82 ? -7.367 -3.912 21.480 1.00 89.88 82 SER A N 1
ATOM 637 C CA . SER A 1 82 ? -8.484 -3.360 22.249 1.00 89.88 82 SER A CA 1
ATOM 638 C C . SER A 1 82 ? -9.690 -3.046 21.356 1.00 89.88 82 SER A C 1
ATOM 640 O O . SER A 1 82 ? -10.818 -3.375 21.720 1.00 89.88 82 SER A O 1
ATOM 642 N N . ILE A 1 83 ? -9.472 -2.470 20.172 1.00 87.69 83 ILE A N 1
ATOM 643 C CA . ILE A 1 83 ? -10.557 -2.123 19.242 1.00 87.69 83 ILE A CA 1
ATOM 644 C C . ILE A 1 83 ? -11.112 -3.341 18.527 1.00 87.69 83 ILE A C 1
ATOM 646 O O . ILE A 1 83 ? -12.327 -3.512 18.480 1.00 87.69 83 ILE A O 1
ATOM 650 N N . VAL A 1 84 ? -10.252 -4.234 18.041 1.00 88.56 84 VAL A N 1
ATOM 651 C CA . VAL A 1 84 ? -10.697 -5.474 17.395 1.00 88.56 84 VAL A CA 1
ATOM 652 C C . VAL A 1 84 ? -11.570 -6.299 18.351 1.00 88.56 84 VAL A C 1
ATOM 654 O O . VAL A 1 84 ? -12.541 -6.923 17.922 1.00 88.56 84 VAL A O 1
ATOM 657 N N . GLN A 1 85 ? -11.269 -6.294 19.654 1.00 86.88 85 GLN A N 1
ATOM 658 C CA . GLN A 1 85 ? -12.115 -6.938 20.665 1.00 86.88 85 GLN A CA 1
ATOM 659 C C . GLN A 1 85 ? -13.436 -6.196 20.902 1.00 86.88 85 GLN A C 1
ATOM 661 O O . GLN A 1 85 ? -14.476 -6.847 21.010 1.00 86.88 85 GLN A O 1
ATOM 666 N N . LEU A 1 86 ? -13.421 -4.860 20.956 1.00 83.44 86 LEU A N 1
ATOM 667 C CA . LEU A 1 86 ? -14.644 -4.061 21.080 1.00 83.44 86 LEU A CA 1
ATOM 668 C C . LEU A 1 86 ? -15.593 -4.299 19.902 1.00 83.44 86 LEU A C 1
ATOM 670 O O . LEU A 1 86 ? -16.780 -4.540 20.115 1.00 83.44 86 LEU A O 1
ATOM 674 N N . GLU A 1 87 ? -15.075 -4.309 18.675 1.00 80.19 87 GLU A N 1
ATOM 675 C CA . GLU A 1 87 ? -15.885 -4.485 17.469 1.00 80.19 87 GLU A CA 1
ATOM 676 C C . GLU A 1 87 ? -16.525 -5.873 17.386 1.00 80.19 87 GLU A C 1
ATOM 678 O O . GLU A 1 87 ? -17.693 -5.977 17.017 1.00 80.19 87 GLU A O 1
ATOM 683 N N . LYS A 1 88 ? -15.828 -6.934 17.826 1.00 78.00 88 LYS A N 1
ATOM 684 C CA . LYS A 1 88 ? -16.409 -8.288 17.943 1.00 78.00 88 LYS A CA 1
ATOM 685 C C . LYS A 1 88 ? -17.636 -8.339 18.861 1.00 78.00 88 LYS A C 1
ATOM 687 O O . LYS A 1 88 ? -18.490 -9.204 18.680 1.00 78.00 88 LYS A O 1
ATOM 692 N N . GLY A 1 89 ? -17.718 -7.446 19.850 1.00 70.38 89 GLY A N 1
ATOM 693 C CA . GLY A 1 89 ? -18.860 -7.323 20.760 1.00 70.38 89 GLY A CA 1
ATOM 694 C C . GLY A 1 89 ? -20.023 -6.492 20.209 1.00 70.38 89 GLY A C 1
ATOM 695 O O . GLY A 1 89 ? -21.108 -6.507 20.790 1.00 70.38 89 GLY A O 1
ATOM 696 N N . THR A 1 90 ? -19.823 -5.775 19.101 1.00 67.31 90 THR A N 1
ATOM 697 C CA . THR A 1 90 ? -20.835 -4.912 18.479 1.00 67.31 90 THR A CA 1
ATOM 698 C C . THR A 1 90 ? -21.391 -5.553 17.210 1.00 67.31 90 THR A C 1
ATOM 700 O O . THR A 1 90 ? -20.641 -6.034 16.372 1.00 67.31 90 THR A O 1
ATOM 703 N N . SER A 1 91 ? -22.708 -5.508 16.995 1.00 59.88 91 SER A N 1
ATOM 704 C CA . SER A 1 91 ? -23.334 -5.963 15.736 1.00 59.88 91 SER A CA 1
ATOM 705 C C . SER A 1 91 ? -23.070 -5.030 14.538 1.00 59.88 91 SER A C 1
ATOM 707 O O . SER A 1 91 ? -23.813 -5.065 13.557 1.00 59.88 91 SER A O 1
ATOM 709 N N . LEU A 1 92 ? -22.069 -4.147 14.623 1.00 62.38 92 LEU A N 1
ATOM 710 C CA . LEU A 1 92 ? -21.729 -3.195 13.571 1.00 62.38 92 LEU A CA 1
ATOM 711 C C . LEU A 1 92 ? -21.030 -3.943 12.432 1.00 62.38 92 LEU A C 1
ATOM 713 O O . LEU A 1 92 ? -19.948 -4.499 12.599 1.00 62.38 92 LEU A O 1
ATOM 717 N N . GLN A 1 93 ? -21.661 -3.971 11.259 1.00 58.22 93 GLN A N 1
ATOM 718 C CA . GLN A 1 93 ? -21.032 -4.504 10.056 1.00 58.22 93 GLN A CA 1
ATOM 719 C C . GLN A 1 93 ? -19.965 -3.526 9.565 1.00 58.22 93 GLN A C 1
ATOM 721 O O . GLN A 1 93 ? -20.254 -2.353 9.320 1.00 58.22 93 GLN A O 1
ATOM 726 N N . ARG A 1 94 ? -18.738 -4.020 9.382 1.00 66.38 94 ARG A N 1
ATOM 727 C CA . ARG A 1 94 ? -17.683 -3.269 8.700 1.00 66.38 94 ARG A CA 1
ATOM 728 C C . ARG A 1 94 ? -18.087 -3.068 7.244 1.00 66.38 94 ARG A C 1
ATOM 730 O O . ARG A 1 94 ? -18.234 -4.030 6.494 1.00 66.38 94 ARG A O 1
ATOM 737 N N . VAL A 1 95 ? -18.285 -1.814 6.857 1.00 65.94 95 VAL A N 1
ATOM 738 C CA . VAL A 1 95 ? -18.556 -1.445 5.467 1.00 65.94 95 VAL A CA 1
ATOM 739 C C . VAL A 1 95 ? -17.216 -1.342 4.749 1.00 65.94 95 VAL A C 1
ATOM 741 O O . VAL A 1 95 ? -16.342 -0.603 5.198 1.00 65.94 95 VAL A O 1
ATOM 744 N N . SER A 1 96 ? -17.053 -2.078 3.648 1.00 71.56 96 SER A N 1
ATOM 745 C CA . SER A 1 96 ? -15.905 -1.897 2.755 1.00 71.56 96 SER A CA 1
ATOM 746 C C . SER A 1 96 ? -15.939 -0.472 2.204 1.00 71.56 96 SER A C 1
ATOM 748 O O . SER A 1 96 ? -16.927 -0.060 1.594 1.00 71.56 96 SER A O 1
ATOM 750 N N . LYS A 1 97 ? -14.887 0.297 2.482 1.00 82.62 97 LYS A N 1
ATOM 751 C CA . LYS A 1 97 ? -14.692 1.650 1.963 1.00 82.62 97 LYS A CA 1
ATOM 752 C C . LYS A 1 97 ? -13.487 1.644 1.038 1.00 82.62 97 LYS A C 1
ATOM 754 O O . LYS A 1 97 ? -12.519 0.930 1.289 1.00 82.62 97 LYS A O 1
ATOM 759 N N . GLN A 1 98 ? -13.551 2.458 -0.009 1.00 88.94 98 GLN A N 1
ATOM 760 C CA . GLN A 1 98 ? -12.369 2.755 -0.807 1.00 88.94 98 GLN A CA 1
ATOM 761 C C . GLN A 1 98 ? -11.361 3.536 0.049 1.00 88.94 98 GLN A C 1
ATOM 763 O O . GLN A 1 98 ? -11.779 4.393 0.839 1.00 88.94 98 GLN A O 1
ATOM 768 N N . PRO A 1 99 ? -10.056 3.257 -0.091 1.00 93.56 99 PRO A N 1
ATOM 769 C CA . PRO A 1 99 ? -9.026 3.994 0.623 1.00 93.56 99 PRO A CA 1
ATOM 770 C C . PRO A 1 99 ? -9.018 5.465 0.196 1.00 93.56 99 PRO A C 1
ATOM 772 O O . PRO A 1 99 ? -9.307 5.805 -0.955 1.00 93.56 99 PRO A O 1
ATOM 775 N N . SER A 1 100 ? -8.628 6.355 1.111 1.00 94.12 100 SER A N 1
ATOM 776 C CA . SER A 1 100 ? -8.314 7.735 0.735 1.00 94.12 100 SER A CA 1
ATOM 777 C C . SER A 1 100 ? -7.142 7.763 -0.255 1.00 94.12 100 SER A C 1
ATOM 779 O O . SER A 1 100 ? -6.320 6.846 -0.299 1.00 94.12 100 SER A O 1
ATOM 781 N N . ARG A 1 101 ? -6.999 8.843 -1.034 1.00 94.44 101 ARG A N 1
ATOM 782 C CA . ARG A 1 101 ? -5.867 8.976 -1.972 1.00 94.44 101 ARG A CA 1
ATOM 783 C C . ARG A 1 101 ? -4.510 8.902 -1.286 1.00 94.44 101 ARG A C 1
ATOM 785 O O . ARG A 1 101 ? -3.556 8.424 -1.889 1.00 94.44 101 ARG A O 1
ATOM 792 N N . GLY A 1 102 ? -4.402 9.413 -0.067 1.00 93.38 102 GLY A N 1
ATOM 793 C CA . GLY A 1 102 ? -3.153 9.348 0.677 1.00 93.38 102 GLY A CA 1
ATOM 794 C C . GLY A 1 102 ? -2.847 7.924 1.139 1.00 93.38 102 GLY A C 1
ATOM 795 O O . GLY A 1 102 ? -1.747 7.434 0.888 1.00 93.38 102 GLY A O 1
ATOM 796 N N . LEU A 1 103 ? -3.850 7.234 1.690 1.00 95.00 103 LEU A N 1
ATOM 797 C CA . LEU A 1 103 ?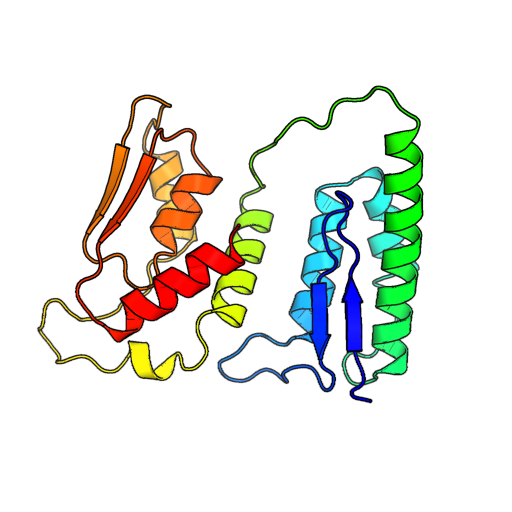 -3.731 5.838 2.101 1.00 95.00 103 LEU A CA 1
ATOM 798 C C . LEU A 1 103 ? -3.400 4.926 0.915 1.00 95.00 103 LEU A C 1
ATOM 800 O O . LEU A 1 103 ? -2.497 4.103 1.007 1.00 95.00 103 LEU A O 1
ATOM 804 N N . LEU A 1 104 ? -4.078 5.093 -0.222 1.00 96.19 104 LEU A N 1
ATOM 805 C CA . LEU A 1 104 ? -3.810 4.289 -1.412 1.00 96.19 104 LEU A CA 1
ATOM 806 C C . LEU A 1 104 ? -2.389 4.509 -1.947 1.00 96.19 104 LEU A C 1
ATOM 808 O O . LEU A 1 104 ? -1.730 3.543 -2.323 1.00 96.19 104 LEU A O 1
ATOM 812 N N . ARG A 1 105 ? -1.884 5.750 -1.927 1.00 94.12 105 ARG A N 1
ATOM 813 C CA . ARG A 1 105 ? -0.485 6.036 -2.286 1.00 94.12 105 ARG A CA 1
ATOM 814 C C . ARG A 1 105 ? 0.481 5.273 -1.377 1.00 94.12 105 ARG A C 1
ATOM 816 O O . ARG A 1 105 ? 1.433 4.679 -1.871 1.00 94.12 105 ARG A O 1
ATOM 823 N N . HIS A 1 106 ? 0.221 5.273 -0.069 1.00 93.56 106 HIS A N 1
ATOM 824 C CA . HIS A 1 106 ? 1.020 4.537 0.915 1.00 93.56 106 HIS A CA 1
ATOM 825 C C . HIS A 1 106 ? 0.990 3.024 0.679 1.00 93.56 106 HIS A C 1
ATOM 827 O O . HIS A 1 106 ? 2.047 2.402 0.611 1.00 93.56 106 HIS A O 1
ATOM 833 N N . ILE A 1 107 ? -0.197 2.445 0.472 1.00 95.06 107 ILE A N 1
ATOM 834 C CA . ILE A 1 107 ? -0.361 1.012 0.184 1.00 95.06 107 ILE A CA 1
ATOM 835 C C . ILE A 1 107 ? 0.419 0.624 -1.077 1.00 95.06 107 ILE A C 1
ATOM 837 O O . ILE A 1 107 ? 1.171 -0.347 -1.060 1.00 95.06 107 ILE A O 1
ATOM 841 N N . LEU A 1 108 ? 0.288 1.387 -2.167 1.00 94.38 108 LEU A N 1
ATOM 842 C CA . LEU A 1 108 ? 1.002 1.096 -3.414 1.00 94.38 108 LEU A CA 1
ATOM 843 C C . LEU A 1 108 ? 2.521 1.187 -3.245 1.00 94.38 108 LEU A C 1
ATOM 845 O O . LEU A 1 108 ? 3.238 0.349 -3.787 1.00 94.38 108 LEU A O 1
ATOM 849 N N . GLN A 1 109 ? 3.013 2.152 -2.461 1.00 91.06 109 GLN A N 1
ATOM 850 C CA . GLN A 1 109 ? 4.438 2.258 -2.154 1.00 91.06 109 GLN A CA 1
ATOM 851 C C . GLN A 1 109 ? 4.939 1.049 -1.353 1.00 91.06 109 GLN A C 1
ATOM 853 O O . GLN A 1 109 ? 5.991 0.502 -1.678 1.00 91.06 109 GLN A O 1
ATOM 858 N N . GLN A 1 110 ? 4.192 0.609 -0.337 1.00 91.50 110 GLN A N 1
ATOM 859 C CA . GLN A 1 110 ? 4.527 -0.582 0.451 1.00 91.50 110 GLN A CA 1
ATOM 860 C C . GLN A 1 110 ? 4.567 -1.840 -0.428 1.00 91.50 110 GLN A C 1
ATOM 862 O O . GLN A 1 110 ? 5.532 -2.604 -0.394 1.00 91.50 110 GLN A O 1
ATOM 867 N N . VAL A 1 111 ? 3.553 -2.016 -1.277 1.00 93.69 111 VAL A N 1
ATOM 868 C CA . VAL A 1 111 ? 3.470 -3.126 -2.233 1.00 93.69 111 VAL A CA 1
ATOM 869 C C . VAL A 1 111 ? 4.654 -3.116 -3.197 1.00 93.69 111 VAL A C 1
ATOM 871 O O . VAL A 1 111 ? 5.265 -4.162 -3.419 1.00 93.69 111 VAL A O 1
ATOM 874 N N . TYR A 1 112 ? 5.034 -1.941 -3.703 1.00 91.56 112 TYR A N 1
ATOM 875 C CA . TYR A 1 112 ? 6.216 -1.776 -4.547 1.00 91.56 112 TYR A CA 1
ATOM 876 C C . TYR A 1 112 ? 7.504 -2.170 -3.823 1.00 91.56 112 TYR A C 1
ATOM 878 O O . TYR A 1 112 ? 8.277 -2.967 -4.350 1.00 91.56 112 TYR A O 1
ATOM 886 N N . ASN A 1 113 ? 7.713 -1.687 -2.596 1.00 87.12 113 ASN A N 1
ATOM 887 C CA . ASN A 1 113 ? 8.909 -2.003 -1.809 1.00 87.12 113 ASN A CA 1
ATOM 888 C C . ASN A 1 113 ? 9.055 -3.510 -1.543 1.00 87.12 113 ASN A C 1
ATOM 890 O O . ASN A 1 113 ? 10.174 -4.025 -1.485 1.00 87.12 113 ASN A O 1
ATOM 894 N N . GLN A 1 114 ? 7.931 -4.208 -1.362 1.00 87.88 114 GLN A N 1
ATOM 895 C CA . GLN A 1 114 ? 7.902 -5.646 -1.110 1.00 87.88 114 GLN A CA 1
ATOM 896 C C . GLN A 1 114 ? 8.106 -6.471 -2.389 1.00 87.88 114 GLN A C 1
ATOM 898 O O . GLN A 1 114 ? 8.766 -7.509 -2.345 1.00 87.88 114 GLN A O 1
ATOM 903 N N . ALA A 1 115 ? 7.535 -6.034 -3.514 1.00 91.44 115 ALA A N 1
ATOM 904 C CA . ALA A 1 115 ? 7.536 -6.788 -4.765 1.00 91.44 115 ALA A CA 1
ATOM 905 C C . ALA A 1 115 ? 8.755 -6.500 -5.657 1.00 91.44 115 ALA A C 1
ATOM 907 O O . ALA A 1 115 ? 9.293 -7.410 -6.287 1.00 91.44 115 ALA A O 1
ATOM 908 N N . VAL A 1 116 ? 9.218 -5.251 -5.730 1.00 89.75 116 VAL A N 1
ATOM 909 C CA . VAL A 1 116 ? 10.295 -4.838 -6.640 1.00 89.75 116 VAL A CA 1
ATOM 910 C C . VAL A 1 116 ? 11.634 -4.855 -5.914 1.00 89.75 116 VAL A C 1
ATOM 912 O O . VAL A 1 116 ? 12.086 -3.879 -5.320 1.00 89.75 116 VAL A O 1
ATOM 915 N N . LEU A 1 117 ? 12.289 -6.014 -5.959 1.00 86.06 117 LEU A N 1
ATOM 916 C CA . LEU A 1 117 ? 13.529 -6.246 -5.216 1.00 86.06 117 LEU A CA 1
ATOM 917 C C . LEU A 1 117 ? 14.766 -5.599 -5.857 1.00 86.06 117 LEU A C 1
ATOM 919 O O . LEU A 1 117 ? 15.673 -5.198 -5.128 1.00 86.06 117 LEU A O 1
ATOM 923 N N . GLU A 1 118 ? 14.816 -5.515 -7.185 1.00 87.38 118 GLU A N 1
ATOM 924 C CA . GLU A 1 118 ? 15.961 -4.993 -7.951 1.00 87.38 118 GLU A CA 1
ATOM 925 C C . GLU A 1 118 ? 15.456 -3.952 -8.972 1.00 87.38 118 GLU A C 1
ATOM 927 O O . GLU A 1 118 ? 15.344 -4.262 -10.166 1.00 87.38 118 GLU A O 1
ATOM 932 N N . PRO A 1 119 ? 15.087 -2.730 -8.523 1.00 85.44 119 PRO A N 1
ATOM 933 C CA . PRO A 1 119 ? 14.534 -1.676 -9.382 1.00 85.44 119 PRO A CA 1
ATOM 934 C C . PRO A 1 119 ? 15.424 -1.337 -10.583 1.00 85.44 119 PRO A C 1
ATOM 936 O O . PRO A 1 119 ? 14.939 -1.002 -11.659 1.00 85.44 119 PRO A O 1
ATOM 939 N N . GLU A 1 120 ? 16.739 -1.485 -10.448 1.00 85.38 120 GLU A N 1
ATOM 940 C CA . GLU A 1 120 ? 17.711 -1.275 -11.514 1.00 85.38 120 GLU A CA 1
ATOM 941 C C . GLU A 1 120 ? 17.489 -2.183 -12.732 1.00 85.38 120 GLU A C 1
ATOM 943 O O . GLU A 1 120 ? 17.852 -1.802 -13.846 1.00 85.38 120 GLU A O 1
ATOM 948 N N . LYS A 1 121 ? 16.858 -3.354 -12.560 1.00 87.44 121 LYS A N 1
ATOM 949 C CA . LYS A 1 121 ? 16.499 -4.242 -13.676 1.00 87.44 121 LYS A CA 1
ATOM 950 C C . LYS A 1 121 ? 15.358 -3.691 -14.523 1.00 87.44 121 LYS A C 1
ATOM 952 O O . LYS A 1 121 ? 15.276 -4.035 -15.697 1.00 87.44 121 LYS A O 1
ATOM 957 N N . LEU A 1 122 ? 14.516 -2.817 -13.971 1.00 85.00 122 LEU A N 1
ATOM 958 C CA . LEU A 1 122 ? 13.461 -2.139 -14.732 1.00 85.00 122 LEU A CA 1
ATOM 959 C C . LEU A 1 122 ? 14.040 -1.119 -15.721 1.00 85.00 122 LEU A C 1
ATOM 961 O O . LEU A 1 122 ? 13.427 -0.838 -16.743 1.00 85.00 122 LEU A O 1
ATOM 965 N N . ASN A 1 123 ? 15.253 -0.624 -15.464 1.00 80.12 123 ASN A N 1
ATOM 966 C CA . ASN A 1 123 ? 15.957 0.310 -16.345 1.00 80.12 123 ASN A CA 1
ATOM 967 C C . ASN A 1 123 ? 16.777 -0.389 -17.449 1.00 80.12 123 ASN A C 1
ATOM 969 O O . ASN A 1 123 ? 17.476 0.277 -18.213 1.00 80.12 123 ASN A O 1
ATOM 973 N N . GLN A 1 124 ? 16.730 -1.724 -17.534 1.00 78.44 124 GLN A N 1
ATOM 974 C CA . GLN A 1 124 ? 17.476 -2.515 -18.518 1.00 78.44 124 GLN A CA 1
ATOM 975 C C . GLN A 1 124 ? 16.607 -2.830 -19.737 1.00 78.44 124 GLN A C 1
ATOM 977 O O . GLN A 1 124 ? 16.124 -3.947 -19.903 1.00 78.44 124 GLN A O 1
ATOM 982 N N . TYR A 1 125 ? 16.435 -1.838 -20.604 1.00 75.25 125 TYR A N 1
ATOM 983 C CA . TYR A 1 125 ? 15.709 -1.974 -21.866 1.00 75.25 125 TYR A CA 1
ATOM 984 C C . TYR A 1 125 ? 16.524 -1.427 -23.039 1.00 75.25 125 TYR A C 1
ATOM 986 O O . TYR A 1 125 ? 17.408 -0.583 -22.871 1.00 75.25 125 TYR A O 1
ATOM 994 N N . GLU A 1 126 ? 16.225 -1.900 -24.250 1.00 67.56 126 GLU A N 1
ATOM 995 C CA . GLU A 1 126 ? 16.818 -1.346 -25.467 1.00 67.56 126 GLU A CA 1
ATOM 996 C C . GLU A 1 126 ? 16.240 0.059 -25.728 1.00 67.56 126 GLU A C 1
ATOM 998 O O . GLU A 1 126 ? 15.013 0.205 -25.829 1.00 67.56 126 GLU A O 1
ATOM 1003 N N . PRO A 1 127 ? 17.073 1.114 -25.838 1.00 68.00 127 PRO A N 1
ATOM 1004 C CA . PRO A 1 127 ? 16.591 2.447 -26.184 1.00 68.00 127 PRO A CA 1
ATOM 1005 C C . PRO A 1 127 ? 15.830 2.439 -27.516 1.00 68.00 127 PRO A C 1
ATOM 1007 O O . PRO A 1 127 ? 16.243 1.776 -28.462 1.00 68.00 127 PRO A O 1
ATOM 1010 N N . PHE A 1 128 ? 14.746 3.218 -27.610 1.00 63.28 128 PHE A N 1
ATOM 1011 C CA . PHE A 1 128 ? 13.866 3.297 -28.793 1.00 63.28 128 PHE A CA 1
ATOM 1012 C C . PHE A 1 128 ? 13.084 2.010 -29.124 1.00 63.28 128 PHE A C 1
ATOM 1014 O O . PHE A 1 128 ? 12.555 1.881 -30.229 1.00 63.28 128 PHE A O 1
ATOM 1021 N N . SER A 1 129 ? 12.957 1.087 -28.167 1.00 64.06 129 SER A N 1
ATOM 1022 C CA . SER A 1 129 ? 12.043 -0.058 -28.248 1.00 64.06 129 SER A CA 1
ATOM 1023 C C . SER A 1 129 ? 10.701 0.225 -27.540 1.00 64.06 129 SER A C 1
ATOM 1025 O O . SER A 1 129 ? 10.617 1.148 -26.728 1.00 64.06 129 SER A O 1
ATOM 1027 N N . PRO A 1 130 ? 9.641 -0.573 -27.782 1.00 57.72 130 PRO A N 1
ATOM 1028 C CA . PRO A 1 130 ? 8.409 -0.531 -26.983 1.00 57.72 130 PRO A CA 1
ATOM 1029 C C . PRO A 1 13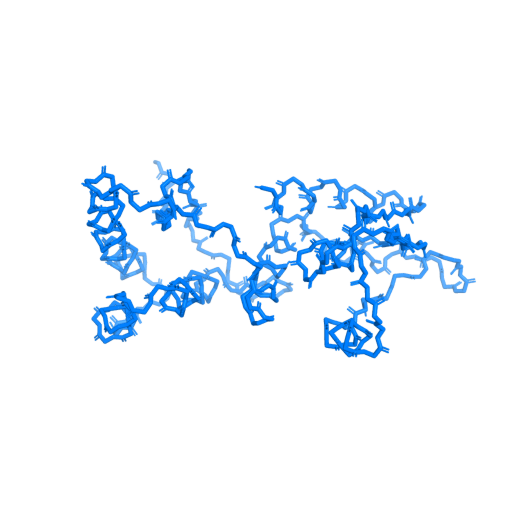0 ? 8.576 -0.970 -25.515 1.00 57.72 130 PRO A C 1
ATOM 1031 O O . PRO A 1 130 ? 7.586 -1.014 -24.798 1.00 57.72 130 PRO A O 1
ATOM 1034 N N . GLU A 1 131 ? 9.784 -1.352 -25.084 1.00 57.88 131 GLU A N 1
ATOM 1035 C CA . GLU A 1 131 ? 10.081 -1.911 -23.752 1.00 57.88 131 GLU A CA 1
ATOM 1036 C C . GLU A 1 131 ? 10.651 -0.860 -22.785 1.00 57.88 131 GLU A C 1
ATOM 1038 O O . GLU A 1 131 ? 11.095 -1.195 -21.690 1.00 57.88 131 GLU A O 1
ATOM 1043 N N . VAL A 1 132 ? 10.657 0.418 -23.185 1.00 59.12 132 VAL A N 1
ATOM 1044 C CA . VAL A 1 132 ? 11.089 1.533 -22.335 1.00 59.12 132 VAL A CA 1
ATOM 1045 C C . VAL A 1 132 ? 10.170 1.632 -21.121 1.00 59.12 132 VAL A C 1
ATOM 1047 O O . VAL A 1 132 ? 9.006 2.010 -21.241 1.00 59.12 132 VAL A O 1
ATOM 1050 N N . TYR A 1 133 ? 10.712 1.333 -19.944 1.00 63.66 133 TYR A N 1
ATOM 1051 C CA . TYR A 1 133 ? 10.008 1.517 -18.683 1.00 63.66 133 TYR A CA 1
ATOM 1052 C C . TYR A 1 133 ? 10.064 2.990 -18.262 1.00 63.66 133 TYR A C 1
ATOM 1054 O O . TYR A 1 133 ? 11.141 3.582 -18.152 1.00 63.66 133 TYR A O 1
ATOM 1062 N N . GLY A 1 134 ? 8.894 3.578 -18.018 1.00 63.03 134 GLY A N 1
ATOM 1063 C CA . GLY A 1 134 ? 8.736 4.906 -17.438 1.00 63.03 134 GLY A CA 1
ATOM 1064 C C . GLY A 1 134 ? 7.620 4.871 -16.406 1.00 63.03 134 GLY A C 1
ATOM 1065 O O . GLY A 1 134 ? 6.487 4.513 -16.726 1.00 63.03 134 GLY A O 1
ATOM 1066 N N . GLU A 1 135 ? 7.928 5.212 -15.158 1.00 67.00 135 GLU A N 1
ATOM 1067 C CA . GLU A 1 135 ? 6.914 5.204 -14.107 1.00 67.00 135 GLU A CA 1
ATOM 1068 C C . GLU A 1 135 ? 5.907 6.329 -14.329 1.00 67.00 135 GLU A C 1
ATOM 1070 O O . GLU A 1 135 ? 6.263 7.500 -14.478 1.00 67.00 135 GLU A O 1
ATOM 1075 N N . THR A 1 136 ? 4.626 5.962 -14.362 1.00 73.00 136 THR A N 1
ATOM 1076 C CA . THR A 1 136 ? 3.542 6.938 -14.434 1.00 73.00 136 THR A CA 1
ATOM 1077 C C . THR A 1 136 ? 3.284 7.489 -13.038 1.00 73.00 136 THR A C 1
ATOM 1079 O O . THR A 1 136 ? 3.173 6.738 -12.073 1.00 73.00 136 THR A O 1
ATOM 1082 N N . SER A 1 137 ? 3.182 8.814 -12.924 1.00 84.25 137 SER A N 1
ATOM 1083 C CA . SER A 1 137 ? 2.949 9.478 -11.641 1.00 84.25 137 SER A CA 1
ATOM 1084 C C . SER A 1 137 ? 1.580 9.118 -11.053 1.00 84.25 137 SER A C 1
ATOM 1086 O O . SER A 1 137 ? 0.555 9.261 -11.722 1.00 84.25 137 SER A O 1
ATOM 1088 N N . TYR A 1 138 ? 1.558 8.755 -9.767 1.00 90.75 138 TYR A N 1
ATOM 1089 C CA . TYR A 1 138 ? 0.329 8.538 -8.994 1.00 90.75 138 TYR A CA 1
ATOM 1090 C C . TYR A 1 138 ? -0.654 9.717 -9.094 1.00 90.75 138 TYR A C 1
ATOM 1092 O O . TYR A 1 138 ? -1.870 9.525 -9.188 1.00 90.75 138 TYR A O 1
ATOM 1100 N N . ASP A 1 139 ? -0.127 10.945 -9.087 1.00 91.88 139 ASP A N 1
ATOM 1101 C CA . ASP A 1 139 ? -0.933 12.167 -9.135 1.00 91.88 139 ASP A CA 1
ATOM 1102 C C . ASP A 1 139 ? -1.570 12.371 -10.507 1.00 91.88 139 ASP A C 1
ATOM 1104 O O . ASP A 1 139 ? -2.712 12.819 -10.586 1.00 91.88 139 ASP A O 1
ATOM 1108 N N . LEU A 1 140 ? -0.875 11.980 -11.578 1.00 92.62 140 LEU A N 1
ATOM 1109 C CA . LEU A 1 140 ? -1.422 12.033 -12.931 1.00 92.62 140 LEU A CA 1
ATOM 1110 C C . LEU A 1 140 ? -2.602 11.066 -13.087 1.00 92.62 140 LEU A C 1
ATOM 1112 O O . LEU A 1 140 ? -3.614 11.430 -13.678 1.00 92.62 140 LEU A O 1
ATOM 1116 N N . ILE A 1 141 ? -2.514 9.862 -12.515 1.00 94.62 141 ILE A N 1
ATOM 1117 C CA . ILE A 1 141 ? -3.638 8.917 -12.518 1.00 94.62 141 ILE A CA 1
ATOM 1118 C C . ILE A 1 141 ? -4.796 9.435 -11.659 1.00 94.62 141 ILE A C 1
ATOM 1120 O O . ILE A 1 141 ? -5.948 9.309 -12.062 1.00 94.62 141 ILE A O 1
ATOM 1124 N N . CYS A 1 142 ? -4.524 10.084 -10.520 1.00 95.25 142 CYS A N 1
ATOM 1125 C CA . CYS A 1 142 ? -5.580 10.738 -9.739 1.00 95.25 142 CYS A CA 1
ATOM 1126 C C . CYS A 1 142 ? -6.297 11.830 -10.544 1.00 95.25 142 CYS A C 1
ATOM 1128 O O . CYS A 1 142 ? -7.522 11.881 -10.525 1.00 95.25 142 CYS A O 1
ATOM 1130 N N . GLN A 1 143 ? -5.544 12.671 -11.261 1.00 94.94 143 GLN A N 1
ATOM 1131 C CA . GLN A 1 143 ? -6.107 13.689 -12.151 1.00 94.94 143 GLN A CA 1
ATOM 1132 C C . GLN A 1 143 ? -6.931 13.053 -13.267 1.00 94.94 143 GLN A C 1
ATOM 1134 O O . GLN A 1 143 ? -8.036 13.501 -13.532 1.00 94.94 143 GLN A O 1
ATOM 1139 N N . MET A 1 144 ? -6.430 11.980 -13.886 1.00 94.50 144 MET A N 1
ATOM 1140 C CA . MET A 1 144 ? -7.185 11.246 -14.897 1.00 94.50 144 MET A CA 1
ATOM 1141 C C . MET A 1 144 ? -8.523 10.774 -14.330 1.00 94.50 144 MET A C 1
ATOM 1143 O O . MET A 1 144 ? -9.541 11.079 -14.933 1.00 94.50 144 MET A O 1
ATOM 1147 N N . ILE A 1 145 ? -8.524 10.105 -13.169 1.00 95.44 145 ILE A N 1
ATOM 1148 C CA . ILE A 1 145 ? -9.739 9.622 -12.490 1.00 95.44 145 ILE A CA 1
ATOM 1149 C C . ILE A 1 145 ? -10.725 10.765 -12.202 1.00 95.44 145 ILE A C 1
ATOM 1151 O O . ILE A 1 145 ? -11.926 10.548 -12.303 1.00 95.44 145 ILE A O 1
ATOM 1155 N N . ASP A 1 146 ? -10.246 11.964 -11.857 1.00 95.50 146 ASP A N 1
ATOM 1156 C CA . ASP A 1 146 ? -11.111 13.132 -11.617 1.00 95.50 146 ASP A CA 1
ATOM 1157 C C . ASP A 1 146 ? -11.786 13.662 -12.887 1.00 95.50 146 ASP A C 1
ATOM 1159 O O . ASP A 1 146 ? -12.889 14.202 -12.823 1.00 95.50 146 ASP A O 1
ATOM 1163 N N . GLU A 1 147 ? -11.126 13.526 -14.035 1.00 96.44 147 GLU A N 1
ATOM 1164 C CA . GLU A 1 147 ? -11.583 14.080 -15.313 1.00 96.44 147 GLU A CA 1
ATOM 1165 C C . GLU A 1 147 ? -12.496 13.121 -16.093 1.00 96.44 147 GLU A C 1
ATOM 1167 O O . GLU A 1 147 ? -13.151 13.536 -17.052 1.00 96.44 147 GLU A O 1
ATOM 1172 N N . ILE A 1 148 ? -12.553 11.839 -15.711 1.00 93.69 148 ILE A N 1
ATOM 1173 C CA . ILE A 1 148 ? -13.357 10.821 -16.398 1.00 93.69 148 ILE A CA 1
ATOM 1174 C C . ILE A 1 148 ? -14.407 10.203 -15.473 1.00 93.69 148 ILE A C 1
ATOM 1176 O O . ILE A 1 148 ? -14.130 9.790 -14.350 1.00 93.69 148 ILE A O 1
ATOM 1180 N N . GLU A 1 149 ? -15.637 10.089 -15.967 1.00 94.25 149 GLU A N 1
ATOM 1181 C CA . GLU A 1 149 ? -16.719 9.430 -15.236 1.00 94.25 149 GLU A CA 1
ATOM 1182 C C . GLU A 1 149 ? -16.606 7.908 -15.402 1.00 94.25 149 GLU A C 1
ATOM 1184 O O . GLU A 1 149 ? -17.005 7.356 -16.425 1.00 94.25 149 GLU A O 1
ATOM 1189 N N . ILE A 1 150 ? -16.029 7.234 -14.402 1.00 95.75 150 ILE A N 1
ATOM 1190 C CA . ILE A 1 150 ? -15.873 5.770 -14.378 1.00 95.75 150 ILE A CA 1
ATOM 1191 C C . ILE A 1 150 ? -16.990 5.137 -13.561 1.00 95.75 150 ILE A C 1
ATOM 1193 O O . ILE A 1 150 ? -17.200 5.456 -12.387 1.00 95.75 150 ILE A O 1
ATOM 1197 N N . THR A 1 151 ? -17.639 4.156 -14.166 1.00 95.88 151 THR A N 1
ATOM 1198 C CA . THR A 1 151 ? -18.767 3.418 -13.614 1.00 95.88 151 THR A CA 1
ATOM 1199 C C . THR A 1 151 ? -18.447 1.931 -13.458 1.00 95.88 151 THR A C 1
ATOM 1201 O O . THR A 1 151 ? -17.445 1.413 -13.956 1.00 95.88 151 THR A O 1
ATOM 1204 N N . SER A 1 152 ? -19.356 1.204 -12.809 1.00 95.94 152 SER A N 1
ATOM 1205 C CA . SER A 1 152 ? -19.279 -0.252 -12.651 1.00 95.94 152 SER A CA 1
ATOM 1206 C C . SER A 1 152 ? -19.535 -1.058 -13.922 1.00 95.94 152 SER A C 1
ATOM 1208 O O . SER A 1 152 ? -19.470 -2.285 -13.879 1.00 95.94 152 SER A O 1
ATOM 1210 N N . GLU A 1 153 ? -19.837 -0.400 -15.041 1.00 96.88 153 GLU A N 1
ATOM 1211 C CA . GLU A 1 153 ? -19.961 -1.051 -16.348 1.00 96.88 153 GLU A CA 1
ATOM 1212 C C . GLU A 1 153 ? -18.680 -0.937 -17.182 1.00 96.88 153 GLU A C 1
ATOM 1214 O O . GLU A 1 153 ? -18.516 -1.673 -18.158 1.00 96.88 153 GLU A O 1
ATOM 1219 N N . ASP A 1 154 ? -17.752 -0.067 -16.780 1.00 97.56 154 ASP A N 1
ATOM 1220 C CA . ASP A 1 154 ? -16.524 0.185 -17.520 1.00 97.56 154 ASP A CA 1
ATOM 1221 C C . ASP A 1 154 ? -15.474 -0.904 -17.289 1.00 97.56 154 ASP A C 1
ATOM 1223 O O . ASP A 1 154 ? -15.420 -1.548 -16.236 1.00 97.56 154 ASP A O 1
ATOM 1227 N N . VAL A 1 155 ? -14.607 -1.080 -18.287 1.00 97.62 155 VAL A N 1
ATOM 1228 C CA . VAL A 1 155 ? -13.431 -1.954 -18.236 1.00 97.62 155 VAL A CA 1
ATOM 1229 C C . VAL A 1 155 ? -12.194 -1.114 -18.515 1.00 97.62 155 VAL A C 1
ATOM 1231 O O . VAL A 1 155 ? -12.088 -0.489 -19.570 1.00 97.62 155 VAL A O 1
ATOM 1234 N N . PHE A 1 156 ? -11.247 -1.130 -17.583 1.00 97.94 156 PHE A N 1
ATOM 1235 C CA . PHE A 1 156 ? -9.962 -0.461 -17.720 1.00 97.94 156 PHE A CA 1
ATOM 1236 C C . PHE A 1 156 ? -8.900 -1.446 -18.220 1.00 97.94 156 PHE A C 1
ATOM 1238 O O . PHE A 1 156 ? -8.788 -2.563 -17.709 1.00 97.94 156 PHE A O 1
ATOM 1245 N N . LEU A 1 157 ? -8.108 -1.028 -19.209 1.00 97.88 157 LEU A N 1
ATOM 1246 C CA . LEU A 1 157 ? -7.007 -1.808 -19.768 1.00 97.88 157 LEU A CA 1
ATOM 1247 C C . LEU A 1 157 ? -5.761 -0.931 -19.911 1.00 97.88 157 LEU A C 1
ATOM 1249 O O . LEU A 1 157 ? -5.774 0.040 -20.664 1.00 97.88 157 LEU A O 1
ATOM 1253 N N . ASP A 1 158 ? -4.689 -1.325 -19.233 1.00 96.25 158 ASP A N 1
ATOM 1254 C CA . ASP A 1 158 ? -3.360 -0.730 -19.340 1.00 96.25 158 ASP A CA 1
ATOM 1255 C C . ASP A 1 158 ? -2.475 -1.571 -20.278 1.00 96.25 158 ASP A C 1
ATOM 1257 O O . ASP A 1 158 ? -2.240 -2.762 -20.042 1.00 96.25 158 ASP A O 1
ATOM 1261 N N . LEU A 1 159 ? -2.033 -0.966 -21.384 1.00 95.31 159 LEU A N 1
ATOM 1262 C CA . LEU A 1 159 ? -1.231 -1.607 -22.427 1.00 95.31 159 LEU A CA 1
ATOM 1263 C C . LEU A 1 159 ? 0.238 -1.208 -22.264 1.00 95.31 159 LEU A C 1
ATOM 1265 O O . LEU A 1 159 ? 0.593 -0.063 -22.526 1.00 95.31 159 LEU A O 1
ATOM 1269 N N . GLY A 1 160 ? 1.092 -2.167 -21.901 1.00 92.88 160 GLY A N 1
ATOM 1270 C CA . GLY A 1 160 ? 2.449 -1.878 -21.428 1.00 92.88 160 GLY A CA 1
ATOM 1271 C C . GLY A 1 160 ? 2.439 -1.497 -19.950 1.00 92.88 160 GLY A C 1
ATOM 1272 O O . GLY A 1 160 ? 3.005 -0.480 -19.561 1.00 92.88 160 GLY A O 1
ATOM 1273 N N . SER A 1 161 ? 1.741 -2.294 -19.134 1.00 94.62 161 SER A N 1
ATOM 1274 C CA . SER A 1 161 ? 1.428 -1.946 -17.744 1.00 94.62 161 SER A CA 1
ATOM 1275 C C . SER A 1 161 ? 2.631 -1.939 -16.797 1.00 94.62 161 SER A C 1
ATOM 1277 O O . SER A 1 161 ? 2.492 -1.601 -15.617 1.00 94.62 161 SER A O 1
ATOM 1279 N N . GLY A 1 162 ? 3.809 -2.371 -17.257 1.00 94.12 162 GLY A N 1
ATOM 1280 C CA . GLY A 1 162 ? 4.996 -2.500 -16.427 1.00 94.12 162 GLY A CA 1
ATOM 1281 C C . GLY A 1 162 ? 4.729 -3.406 -15.224 1.00 94.12 162 GLY A C 1
ATOM 1282 O O . GLY A 1 162 ? 4.182 -4.500 -15.360 1.00 94.12 162 GLY A O 1
ATOM 1283 N N . VAL A 1 163 ? 5.075 -2.924 -14.028 1.00 95.00 163 VAL A N 1
ATOM 1284 C CA . VAL A 1 163 ? 4.820 -3.631 -12.760 1.00 95.00 163 VAL A CA 1
ATOM 1285 C C . VAL A 1 163 ? 3.348 -3.579 -12.308 1.00 95.00 163 VAL A C 1
ATOM 1287 O O . VAL A 1 163 ? 3.002 -4.149 -11.279 1.00 95.00 163 VAL A O 1
ATOM 1290 N N . GLY A 1 164 ? 2.463 -2.900 -13.048 1.00 95.62 164 GLY A N 1
ATOM 1291 C CA . GLY A 1 164 ? 1.013 -2.905 -12.814 1.00 95.62 164 GLY A CA 1
ATOM 1292 C C . GLY A 1 164 ? 0.487 -1.850 -11.834 1.00 95.62 164 GLY A C 1
ATOM 1293 O O . GLY A 1 164 ? -0.679 -1.909 -11.450 1.00 95.62 164 GLY A O 1
ATOM 1294 N N . GLN A 1 165 ? 1.300 -0.866 -11.435 1.00 94.00 165 GLN A N 1
ATOM 1295 C CA . GLN A 1 165 ? 0.916 0.154 -10.443 1.00 94.00 165 GLN A CA 1
ATOM 1296 C C . GLN A 1 165 ? -0.365 0.930 -10.804 1.00 94.00 165 GLN A C 1
ATOM 1298 O O . GLN A 1 165 ? -1.211 1.158 -9.939 1.00 94.00 165 GLN A O 1
ATOM 1303 N N . VAL A 1 166 ? -0.548 1.278 -12.084 1.00 96.06 166 VAL A N 1
ATOM 1304 C CA . VAL A 1 166 ? -1.730 2.014 -12.561 1.00 96.06 166 VAL A CA 1
ATOM 1305 C C . VAL A 1 166 ? -2.981 1.145 -12.452 1.00 96.06 166 VAL A C 1
ATOM 1307 O O . VAL A 1 166 ? -4.020 1.609 -11.991 1.00 96.06 166 VAL A O 1
ATOM 1310 N N . VAL A 1 167 ? -2.875 -0.136 -12.809 1.00 97.50 167 VAL A N 1
ATOM 1311 C CA . VAL A 1 167 ? -3.979 -1.103 -12.716 1.00 97.50 167 VAL A CA 1
ATOM 1312 C C . VAL A 1 167 ? -4.442 -1.261 -11.268 1.00 97.50 167 VAL A C 1
ATOM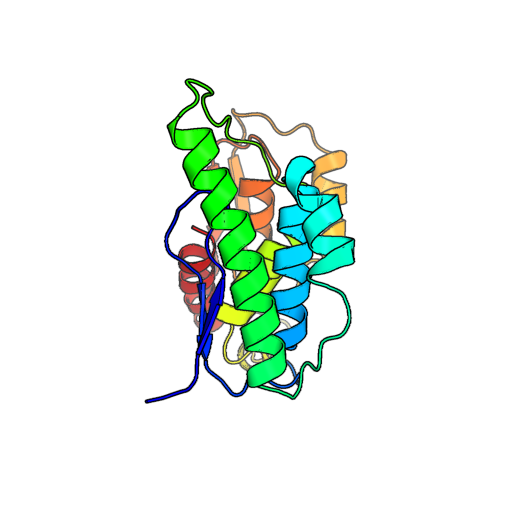 1314 O O . VAL A 1 167 ? -5.645 -1.225 -11.010 1.00 97.50 167 VAL A O 1
ATOM 1317 N N . LEU A 1 168 ? -3.504 -1.384 -10.322 1.00 97.62 168 LEU A N 1
ATOM 1318 C CA . LEU A 1 168 ? -3.816 -1.490 -8.892 1.00 97.62 168 LEU A CA 1
ATOM 1319 C C . LEU A 1 168 ? -4.472 -0.209 -8.357 1.00 97.62 168 LEU A C 1
ATOM 1321 O O . LEU A 1 168 ? -5.481 -0.282 -7.655 1.00 97.62 168 LEU A O 1
ATOM 1325 N N . GLN A 1 169 ? -3.957 0.965 -8.738 1.00 97.12 169 GLN A N 1
ATOM 1326 C CA . GLN A 1 169 ? -4.558 2.249 -8.375 1.00 97.12 169 GLN A CA 1
ATOM 1327 C C . GLN A 1 169 ? -5.990 2.373 -8.908 1.00 97.12 169 GLN A C 1
ATOM 1329 O O . GLN A 1 169 ? -6.896 2.710 -8.148 1.00 97.12 169 GLN A O 1
ATOM 1334 N N . MET A 1 170 ? -6.214 2.060 -10.187 1.00 96.81 170 MET A N 1
ATOM 1335 C CA . MET A 1 170 ? -7.537 2.111 -10.815 1.00 96.81 170 MET A CA 1
ATOM 1336 C C . MET A 1 170 ? -8.520 1.147 -10.151 1.00 96.81 170 MET A C 1
ATOM 1338 O O . MET A 1 170 ? -9.662 1.522 -9.889 1.00 96.81 170 MET A O 1
ATOM 1342 N N . ALA A 1 171 ? -8.082 -0.074 -9.837 1.00 96.38 171 ALA A N 1
ATOM 1343 C CA . ALA A 1 171 ? -8.917 -1.069 -9.167 1.00 96.38 171 ALA A CA 1
ATOM 1344 C C . ALA A 1 171 ? -9.346 -0.633 -7.756 1.00 96.38 171 ALA A C 1
ATOM 1346 O O . ALA A 1 171 ? -10.453 -0.945 -7.328 1.00 96.38 171 ALA A O 1
ATOM 1347 N N . ALA A 1 172 ? -8.490 0.095 -7.037 1.00 96.00 172 ALA A N 1
ATOM 1348 C CA . ALA A 1 172 ? -8.761 0.517 -5.664 1.00 96.00 172 ALA A CA 1
ATOM 1349 C C . ALA A 1 172 ? -9.483 1.867 -5.552 1.00 96.00 172 ALA A C 1
ATOM 1351 O O . ALA A 1 172 ? -10.233 2.088 -4.602 1.00 96.00 172 ALA A O 1
ATOM 1352 N N . ALA A 1 173 ? -9.251 2.774 -6.502 1.00 95.56 173 ALA A N 1
ATOM 1353 C CA . ALA A 1 173 ? -9.776 4.137 -6.470 1.00 95.56 173 ALA A CA 1
ATOM 1354 C C . ALA A 1 173 ? -11.107 4.310 -7.214 1.00 95.56 173 ALA A C 1
ATOM 1356 O O . ALA A 1 173 ? -11.735 5.360 -7.095 1.00 95.56 173 ALA A O 1
ATOM 1357 N N . THR A 1 174 ? -11.534 3.326 -8.009 1.00 95.44 174 THR A N 1
ATOM 1358 C CA . THR A 1 174 ? -12.686 3.475 -8.910 1.00 95.44 174 THR A CA 1
ATOM 1359 C C . THR A 1 174 ? -13.698 2.353 -8.716 1.00 95.44 174 THR A C 1
ATOM 1361 O O . THR A 1 174 ? -13.436 1.365 -8.032 1.00 95.44 174 THR A O 1
ATOM 1364 N N . SER A 1 175 ? -14.885 2.523 -9.299 1.00 93.50 175 SER A N 1
ATOM 1365 C CA . SER A 1 175 ? -15.920 1.484 -9.320 1.00 93.50 175 SER A CA 1
ATOM 1366 C C . SER A 1 175 ? -15.817 0.559 -10.535 1.00 93.50 175 SER A C 1
ATOM 1368 O O . SER A 1 175 ? -16.716 -0.252 -10.737 1.00 93.50 175 SER A O 1
ATOM 1370 N N . CYS A 1 176 ? -14.745 0.682 -11.332 1.00 95.25 176 CYS A N 1
ATOM 1371 C CA . CYS A 1 176 ? -14.557 -0.044 -12.583 1.00 95.25 176 CYS A CA 1
ATOM 1372 C C . CYS A 1 176 ? -14.786 -1.546 -12.396 1.00 95.25 176 CYS A C 1
ATOM 1374 O O . CYS A 1 176 ? -14.310 -2.153 -11.434 1.00 95.25 176 CYS A O 1
ATOM 1376 N N . LYS A 1 177 ? -15.507 -2.160 -13.338 1.00 96.31 177 LYS A N 1
ATOM 1377 C CA . LYS A 1 177 ? -15.888 -3.570 -13.251 1.00 96.31 177 LYS A CA 1
ATOM 1378 C C . LYS A 1 177 ? -14.671 -4.480 -13.183 1.00 96.31 177 LYS A C 1
ATOM 1380 O O . LYS A 1 177 ? -14.658 -5.469 -12.452 1.00 96.31 177 LYS A O 1
ATOM 1385 N N . ILE A 1 178 ? -13.698 -4.183 -14.043 1.00 95.94 178 ILE A N 1
ATOM 1386 C CA . ILE A 1 178 ? -12.493 -4.971 -14.261 1.00 95.94 178 ILE A CA 1
ATOM 1387 C C . ILE A 1 178 ? -11.372 -4.008 -14.663 1.00 95.94 178 ILE A C 1
ATOM 1389 O O . ILE A 1 178 ? -11.523 -3.254 -15.622 1.00 95.94 178 ILE A O 1
ATOM 1393 N N . CYS A 1 179 ? -10.229 -4.114 -13.987 1.00 97.69 179 CYS A N 1
ATOM 1394 C CA . CYS A 1 179 ? -8.977 -3.467 -14.374 1.00 97.69 179 CYS A CA 1
ATOM 1395 C C . CYS A 1 179 ? -7.973 -4.538 -14.819 1.00 97.69 179 CYS A C 1
ATOM 1397 O O . CYS A 1 179 ? -7.709 -5.484 -14.076 1.00 97.69 179 CYS A O 1
ATOM 1399 N N . LEU A 1 180 ? -7.420 -4.398 -16.024 1.00 97.88 180 LEU A N 1
ATOM 1400 C CA . LEU A 1 180 ? -6.455 -5.326 -16.617 1.00 97.88 180 LEU A CA 1
ATOM 1401 C C . LEU A 1 180 ? -5.162 -4.594 -16.968 1.00 97.88 180 LEU A C 1
ATOM 1403 O O . L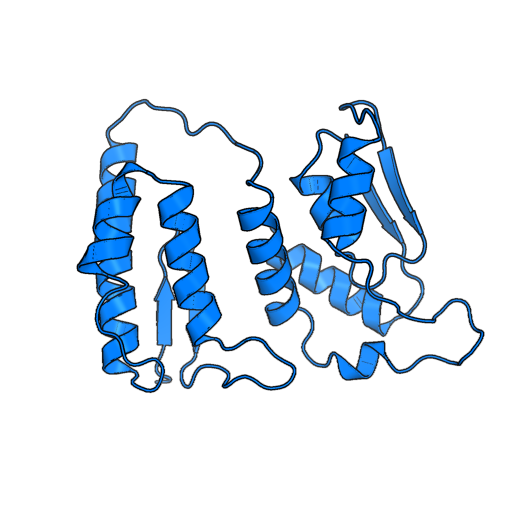EU A 1 180 ? -5.198 -3.459 -17.432 1.00 97.88 180 LEU A O 1
ATOM 1407 N N . GLY A 1 181 ? -4.034 -5.278 -16.802 1.00 97.25 181 GLY A N 1
ATOM 1408 C CA . GLY A 1 181 ? -2.734 -4.858 -17.319 1.00 97.25 181 GLY A CA 1
ATOM 1409 C C . GLY A 1 181 ? -2.154 -5.937 -18.215 1.00 97.25 181 GLY A C 1
ATOM 1410 O O . GLY A 1 181 ? -2.291 -7.126 -17.918 1.00 97.25 181 GLY A O 1
ATOM 1411 N N . VAL A 1 182 ? -1.526 -5.530 -19.314 1.00 97.00 182 VAL A N 1
ATOM 1412 C CA . VAL A 1 182 ? -0.783 -6.429 -20.198 1.00 97.00 182 VAL A CA 1
ATOM 1413 C C . VAL A 1 182 ? 0.631 -5.893 -20.353 1.00 97.00 182 VAL A C 1
ATOM 1415 O O . VAL A 1 182 ? 0.826 -4.796 -20.871 1.00 97.00 182 VAL A O 1
ATOM 1418 N N . GLU A 1 183 ? 1.614 -6.691 -19.942 1.00 95.19 183 GLU A N 1
ATOM 1419 C CA . GLU A 1 183 ? 3.039 -6.379 -20.048 1.00 95.19 183 GLU A CA 1
ATOM 1420 C C . GLU A 1 183 ? 3.757 -7.469 -20.848 1.00 95.19 183 GLU A C 1
ATOM 1422 O O . GLU A 1 183 ? 3.529 -8.662 -20.636 1.00 95.19 183 GLU A O 1
ATOM 1427 N N . LYS A 1 184 ? 4.610 -7.055 -21.789 1.00 94.00 184 LYS A N 1
ATOM 1428 C CA . LYS A 1 184 ? 5.343 -7.957 -22.682 1.00 94.00 184 LYS A CA 1
ATOM 1429 C C . LYS A 1 184 ? 6.706 -8.347 -22.108 1.00 94.00 184 LYS A C 1
ATOM 1431 O O . LYS A 1 184 ? 7.159 -9.461 -22.345 1.00 94.00 184 LYS A O 1
ATOM 1436 N N . ALA A 1 185 ? 7.382 -7.430 -21.423 1.00 91.44 185 ALA A N 1
ATOM 1437 C CA . ALA A 1 185 ? 8.729 -7.625 -20.917 1.00 91.44 185 ALA A CA 1
ATOM 1438 C C . ALA A 1 185 ? 8.738 -8.526 -19.671 1.00 91.44 185 ALA A C 1
ATOM 1440 O O . ALA A 1 185 ? 7.967 -8.340 -18.729 1.00 91.44 185 ALA A O 1
ATOM 1441 N N . ASP A 1 186 ? 9.657 -9.494 -19.657 1.00 92.88 186 ASP A N 1
ATOM 1442 C CA . ASP A 1 186 ? 9.717 -10.551 -18.639 1.00 92.88 186 ASP A CA 1
ATOM 1443 C C . ASP A 1 186 ? 9.981 -10.028 -17.219 1.00 92.88 186 ASP A C 1
ATOM 1445 O O . ASP A 1 186 ? 9.464 -10.566 -16.242 1.00 92.88 186 ASP A O 1
ATOM 1449 N N . VAL A 1 187 ? 10.831 -9.007 -17.079 1.00 93.31 187 VAL A N 1
ATOM 1450 C CA . VAL A 1 187 ? 11.202 -8.456 -15.766 1.00 93.31 187 VAL A CA 1
ATOM 1451 C C . VAL A 1 187 ? 10.015 -7.748 -15.100 1.00 93.31 187 VAL A C 1
ATOM 1453 O O . VAL A 1 187 ? 9.634 -8.167 -14.004 1.00 93.31 187 VAL A O 1
ATOM 1456 N N . PRO A 1 188 ? 9.397 -6.718 -15.713 1.00 93.94 188 PRO A N 1
ATOM 1457 C CA . PRO A 1 188 ? 8.255 -6.048 -15.102 1.00 93.94 188 PRO A CA 1
ATOM 1458 C C . PRO A 1 188 ? 7.041 -6.969 -14.940 1.00 93.94 188 PRO A C 1
ATOM 1460 O O . PRO A 1 188 ? 6.370 -6.871 -13.916 1.00 93.94 188 PRO A O 1
ATOM 1463 N N . SER A 1 189 ? 6.794 -7.914 -15.860 1.00 95.38 189 SER A N 1
ATOM 1464 C CA . SER A 1 189 ? 5.670 -8.853 -15.725 1.00 95.38 189 SER A CA 1
ATOM 1465 C C . SER A 1 189 ? 5.819 -9.777 -14.508 1.00 95.38 189 SER A C 1
ATOM 1467 O O . SER A 1 189 ? 4.861 -9.968 -13.759 1.00 95.38 189 SER A O 1
ATOM 1469 N N . ARG A 1 190 ? 7.034 -10.264 -14.217 1.00 95.69 190 ARG A N 1
ATOM 1470 C CA . ARG A 1 190 ? 7.324 -11.035 -12.991 1.00 95.69 190 ARG A CA 1
ATOM 1471 C C . ARG A 1 190 ? 7.138 -10.220 -11.717 1.00 95.69 190 ARG A C 1
ATOM 1473 O O . ARG A 1 190 ? 6.624 -10.743 -10.730 1.00 95.69 190 ARG A O 1
ATOM 1480 N N . TYR A 1 191 ? 7.549 -8.953 -11.717 1.00 95.94 191 TYR A N 1
ATOM 1481 C CA . TYR A 1 191 ? 7.277 -8.077 -10.579 1.00 95.94 191 TYR A CA 1
ATOM 1482 C C . TYR A 1 191 ? 5.782 -7.775 -10.438 1.00 95.94 191 TYR A C 1
ATOM 1484 O O . TYR A 1 191 ? 5.298 -7.737 -9.312 1.00 95.94 191 TYR A O 1
ATOM 1492 N N . ALA A 1 192 ? 5.024 -7.662 -11.532 1.00 96.50 192 ALA A N 1
ATOM 1493 C CA . ALA A 1 192 ? 3.575 -7.453 -11.489 1.00 96.50 192 ALA A CA 1
ATOM 1494 C C . ALA A 1 192 ? 2.815 -8.607 -10.804 1.00 96.50 192 ALA A C 1
ATOM 1496 O O . ALA A 1 192 ? 1.837 -8.368 -10.089 1.00 96.50 192 ALA A O 1
ATOM 1497 N N . GLU A 1 193 ? 3.276 -9.854 -10.954 1.00 96.94 193 GLU A N 1
ATOM 1498 C CA . GLU A 1 193 ? 2.727 -11.000 -10.211 1.00 96.94 193 GLU A CA 1
ATOM 1499 C C . GLU A 1 193 ? 2.900 -10.822 -8.694 1.00 96.94 193 GLU A C 1
ATOM 1501 O O . GLU A 1 193 ? 1.961 -11.044 -7.927 1.00 96.94 193 GLU A O 1
ATOM 1506 N N . GLN A 1 194 ? 4.078 -10.363 -8.260 1.00 95.94 194 GLN A N 1
ATOM 1507 C CA . GLN A 1 194 ? 4.371 -10.107 -6.846 1.00 95.94 194 GLN A CA 1
ATOM 1508 C C . GLN A 1 194 ? 3.632 -8.872 -6.321 1.00 95.94 194 GLN A C 1
ATOM 1510 O O . GLN A 1 194 ? 3.077 -8.924 -5.228 1.00 95.94 194 GLN A O 1
ATOM 1515 N N . MET A 1 195 ? 3.549 -7.797 -7.112 1.00 96.19 195 MET A N 1
ATOM 1516 C CA . MET A 1 195 ? 2.745 -6.608 -6.803 1.00 96.19 195 MET A CA 1
ATOM 1517 C C . MET A 1 195 ? 1.284 -7.001 -6.557 1.00 96.19 195 MET A C 1
ATOM 1519 O O . MET A 1 195 ? 0.686 -6.603 -5.564 1.00 96.19 195 MET A O 1
ATOM 1523 N N . THR A 1 196 ? 0.724 -7.849 -7.425 1.00 96.38 196 THR A N 1
ATOM 1524 C CA . THR A 1 196 ? -0.651 -8.353 -7.292 1.00 96.38 196 THR A CA 1
ATOM 1525 C C . THR A 1 196 ? -0.837 -9.199 -6.036 1.00 96.38 196 THR A C 1
ATOM 1527 O O . THR A 1 196 ? -1.893 -9.129 -5.410 1.00 96.38 196 THR A O 1
ATOM 1530 N N . ALA A 1 197 ? 0.150 -10.026 -5.685 1.00 95.38 197 ALA A N 1
ATOM 1531 C CA . ALA A 1 197 ? 0.084 -10.867 -4.496 1.00 95.38 197 ALA A CA 1
ATOM 1532 C C . ALA A 1 197 ? 0.160 -10.038 -3.207 1.00 95.38 197 ALA A C 1
ATOM 1534 O O . ALA A 1 197 ? -0.611 -10.297 -2.295 1.00 95.38 197 ALA A O 1
ATOM 1535 N N . SER A 1 198 ? 1.042 -9.037 -3.154 1.00 93.44 198 SER A N 1
ATOM 1536 C CA . SER A 1 198 ? 1.220 -8.166 -1.985 1.00 93.44 198 SER A CA 1
ATOM 1537 C C . SER A 1 198 ? 0.088 -7.146 -1.810 1.00 93.44 198 SER A C 1
ATOM 1539 O O . SER A 1 198 ? -0.140 -6.682 -0.700 1.00 93.44 198 SER A O 1
ATOM 1541 N N . PHE A 1 199 ? -0.611 -6.770 -2.888 1.00 95.75 199 PHE A N 1
ATOM 1542 C CA . PHE A 1 199 ? -1.733 -5.823 -2.829 1.00 95.75 199 PHE A CA 1
ATOM 1543 C C . PHE A 1 199 ? -3.038 -6.437 -2.290 1.00 95.75 199 PHE A C 1
ATOM 1545 O O . PHE A 1 199 ? -3.930 -5.700 -1.873 1.00 95.75 199 PHE A O 1
ATOM 1552 N N . LYS A 1 200 ? -3.178 -7.766 -2.347 1.00 89.44 200 LYS A N 1
ATOM 1553 C CA . LYS A 1 200 ? -4.367 -8.500 -1.887 1.00 89.44 200 LYS A CA 1
ATOM 1554 C C . LYS A 1 200 ? -4.262 -8.879 -0.418 1.00 89.44 200 LYS A C 1
ATOM 1556 O O . LYS A 1 200 ? -5.316 -8.803 0.249 1.00 89.44 200 LYS A O 1
#

Organism: Frankliniella occidentalis (NCBI:txid133901)

pLDDT: mean 88.06, std 11.15, range [49.19, 97.94]

Secondary structure (DSSP, 8-state):
---EEEE--TTS-PPEEEESS---SSSS--HHHHHHHHHHHHHHH-HHHHHHIIIIISSS--TT-HHHHHHHHHHHHHHHHHHHHHHHTS-------PPPHHHHHHHHHHHHHHH-S-GGGGG---TTSTT---PPPHHHHHHHHHHS---TT-EEEEET-TTSHHHHHHHHHS--SEEEEE--SHHHHHHHHHHHHHH-